Protein 1YPR (pdb70)

GO terms:
  GO:0070064 proline-rich region binding (F, IDA)
  GO:0005546 phosphatidylinositol-4,5-bisphosphate binding (F, IDA)
  GO:0005829 cytosol (C, IDA)
  GO:0003785 actin monomer binding (F, IDA)
  GO:0090338 positive regulation of formin-nucleated actin cable assembly (P, IDA)
  GO:0140311 protein sequestering activity (F, IDA)
  GO:0070064 proline-rich region binding (F, IMP)
  GO:0005546 phosphatidylinositol-4,5-bisphosphate binding (F, IMP)
  GO:0003785 actin monomer binding (F, IMP)
  GO:1903475 mitotic actomyosin contractile ring assembly (P, IMP)
  GO:0090338 positive regulation of formin-nucleated actin cable assembly (P, IMP)
  GO:0005886 plasma membrane (C, EXP)
  GO:0005515 protein binding (F, IPI)

InterPro domains:
  IPR005455 Profilin, eukaryotic type [PR00392] (3-12)
  IPR005455 Profilin, eukaryotic type [PR00392] (36-56)
  IPR005455 Profilin, eukaryotic type [PR00392] (60-74)
  IPR005455 Profilin, eukaryotic type [PR00392] (95-108)
  IPR005455 Profilin, eukaryotic type [PR00392] (108-125)
  IPR005455 Profilin, eukaryotic type [PR01640] (1-9)
  IPR005455 Profilin, eukaryotic type [PR01640] (48-62)
  IPR005455 Profilin, eukaryotic type [PR01640] (67-76)
  IPR005455 Profilin, eukaryotic type [PR01640] (79-94)
  IPR005455 Profilin, eukaryotic type [PR01640] (112-125)
  IPR005455 Profilin, eukaryotic type [PTHR11604] (1-122)
  IPR005455 Profilin, eukaryotic type [SM00392] (1-126)
  IPR005455 Profilin, eukaryotic type [cd00148] (2-126)
  IPR027310 Profilin conserved site [PS00414] (1-8)
  IPR036140 Profilin superfamily [SSF55770] (2-126)
  IPR048278 Profilin [PF00235] (1-126)

Organism: Saccharomyces cerevisiae (strain ATCC 204508 / S288c) (NCBI:txid559292)

Sequence (250 aa):
SWQAYTDNLIGTGKVDKAVIYSRAGDAVWATSGGLSLQPNEIGEIVQGFDNPAGLQSNGLHIQGQKFMLLRADDRSIYGRHDAEGVVCVRTKQTVIIAHYPPTVQAGEATKIVEQLADYLIGVQYSWQAYTDNLIGTGKVDKAVIYSRAGDAVWATSGGLSLQPNEIGEIVQGFDNPAGLQSNGLHIQGQKFMLLRADDRSIYGRHDAEGVVCVRTKQTVIIAHYPPTVQAGEATKIVEQLADYLIGVQY

Secondary structure (DSSP, 8-state):
-HHHHHHHHHHTSS-SEEEEEETTS--EEEEES-----HHHHHHHHHHTT-THHHHHH-EEETTEEEEEEEE-SSEEEEEETTEEEEEEE-SSEEEEEEE-TTS-HHHHHHHHHHHHHHHHHTT-/--HHHHHHHHTTTS-SEEEEEETTSS-EEEEETT----HHHHHHHHHHTT-THHHHHH-EEETTEEEEEEEE-SSEEEEEETTEEEEEEE-SSEEEEEEE-TTS-HHHHHHHHHHHHHHHHHTT-

Structure (mmCIF, N/CA/C/O backbone):
data_1YPR
#
_entry.id   1YPR
#
_cell.length_a   58.100
_cell.length_b   58.100
_cell.length_c   151.300
_cell.angle_alpha   90.00
_cell.angle_beta   90.00
_cell.angle_gamma   120.00
#
_symmetry.space_group_name_H-M   'P 65'
#
loop_
_entity.id
_entity.type
_entity.pdbx_description
1 polymer PROFILIN
2 water water
#
loop_
_atom_site.group_PDB
_atom_site.id
_atom_site.type_symbol
_atom_site.label_atom_id
_atom_site.label_alt_id
_atom_site.label_comp_id
_atom_site.label_asym_id
_atom_site.label_entity_id
_atom_site.label_seq_id
_atom_site.pdbx_PDB_ins_code
_atom_site.Cartn_x
_atom_site.Cartn_y
_atom_site.Cartn_z
_atom_site.occupancy
_atom_site.B_iso_or_equiv
_atom_site.auth_seq_id
_atom_site.auth_comp_id
_atom_site.auth_asym_id
_atom_site.auth_atom_id
_atom_site.pdbx_PDB_model_num
ATOM 1 N N . SER A 1 1 ? 10.005 34.753 9.405 1.00 37.58 1 SER A N 1
ATOM 2 C CA . SER A 1 1 ? 11.000 33.798 9.959 1.00 34.16 1 SER A CA 1
ATOM 3 C C . SER A 1 1 ? 12.324 33.986 9.240 1.00 31.77 1 SER A C 1
ATOM 4 O O . SER A 1 1 ? 12.923 33.007 8.793 1.00 30.09 1 SER A O 1
ATOM 7 N N . TRP A 1 2 ? 12.785 35.234 9.132 1.00 26.25 2 TRP A N 1
ATOM 8 C CA . TRP A 1 2 ? 14.056 35.506 8.472 1.00 19.40 2 TRP A CA 1
ATOM 9 C C . TRP A 1 2 ? 15.168 34.682 9.077 1.00 20.99 2 TRP A C 1
ATOM 10 O O . TRP A 1 2 ? 16.068 34.229 8.369 1.00 25.04 2 TRP A O 1
ATOM 21 N N . GLN A 1 3 ? 15.091 34.460 10.387 1.00 20.08 3 GLN A N 1
ATOM 22 C CA . GLN A 1 3 ? 16.105 33.672 11.073 1.00 15.77 3 GLN A CA 1
ATOM 23 C C . GLN A 1 3 ? 16.138 32.212 10.624 1.00 11.42 3 GLN A C 1
ATOM 24 O O . GLN A 1 3 ? 17.202 31.605 10.543 1.00 15.20 3 GLN A O 1
ATOM 30 N N . ALA A 1 4 ? 14.986 31.651 10.291 1.00 11.89 4 ALA A N 1
ATOM 31 C CA . ALA A 1 4 ? 14.941 30.260 9.855 1.00 12.01 4 ALA A CA 1
ATOM 32 C C . ALA A 1 4 ? 15.742 30.044 8.568 1.00 13.13 4 ALA A C 1
ATOM 33 O O . ALA A 1 4 ? 16.386 29.008 8.404 1.00 15.35 4 ALA A O 1
ATOM 35 N N . TYR A 1 5 ? 15.748 31.043 7.687 1.00 14.25 5 TYR A N 1
ATOM 36 C CA . TYR A 1 5 ? 16.464 30.927 6.418 1.00 18.23 5 TYR A CA 1
ATOM 37 C C . TYR A 1 5 ? 17.960 30.789 6.619 1.00 18.53 5 TYR A C 1
ATOM 38 O O . TYR A 1 5 ? 18.569 29.870 6.067 1.00 20.23 5 TYR A O 1
ATOM 47 N N . THR A 1 6 ? 18.554 31.697 7.403 1.00 18.85 6 THR A N 1
ATOM 48 C CA . THR A 1 6 ? 19.998 31.665 7.655 1.00 18.05 6 THR A CA 1
ATOM 49 C C . THR A 1 6 ? 20.425 30.430 8.470 1.00 20.51 6 THR A C 1
ATOM 50 O O . THR A 1 6 ? 21.477 29.840 8.205 1.00 19.36 6 THR A O 1
ATOM 54 N N . ASP A 1 7 ? 19.611 30.046 9.454 1.00 18.93 7 ASP A N 1
ATOM 55 C CA . ASP A 1 7 ? 19.887 28.866 10.273 1.00 16.60 7 ASP A CA 1
ATOM 56 C C . ASP A 1 7 ? 19.853 27.621 9.396 1.00 15.25 7 ASP A C 1
ATOM 57 O O . ASP A 1 7 ? 20.721 26.752 9.490 1.00 16.66 7 ASP A O 1
ATOM 62 N N . ASN A 1 8 ? 18.828 27.514 8.558 1.00 18.64 8 ASN A N 1
ATOM 63 C CA . ASN A 1 8 ? 18.702 26.357 7.673 1.00 17.62 8 ASN A CA 1
ATOM 64 C C . ASN A 1 8 ? 19.797 26.284 6.611 1.00 21.23 8 ASN A C 1
ATOM 65 O O . ASN A 1 8 ? 20.165 25.196 6.168 1.00 24.54 8 ASN A O 1
ATOM 70 N N . LEU A 1 9 ? 20.337 27.441 6.227 1.00 18.86 9 LEU A N 1
ATOM 71 C CA . LEU A 1 9 ? 21.442 27.490 5.283 1.00 17.68 9 LEU A CA 1
ATOM 72 C C . LEU A 1 9 ? 22.648 26.849 5.965 1.00 19.65 9 LEU A C 1
ATOM 73 O O . LEU A 1 9 ? 23.250 25.923 5.416 1.00 22.67 9 LEU A O 1
ATOM 78 N N . ILE A 1 10 ? 23.023 27.334 7.153 1.00 22.14 10 ILE A N 1
ATOM 79 C CA . ILE A 1 10 ? 24.178 26.741 7.842 1.00 23.63 10 ILE A CA 1
ATOM 80 C C . ILE A 1 10 ? 23.898 25.291 8.287 1.00 23.04 10 ILE A C 1
ATOM 81 O O . ILE A 1 10 ? 24.813 24.461 8.358 1.00 22.61 10 ILE A O 1
ATOM 86 N N . GLY A 1 11 ? 22.620 24.975 8.488 1.00 22.81 11 GLY A N 1
ATOM 87 C CA . GLY A 1 11 ? 22.230 23.629 8.867 1.00 22.65 11 GLY A CA 1
ATOM 88 C C . GLY A 1 11 ? 22.566 22.609 7.789 1.00 26.84 11 GLY A C 1
ATOM 89 O O . GLY A 1 11 ? 22.765 21.431 8.092 1.00 27.77 11 GLY A O 1
ATOM 90 N N . THR A 1 12 ? 22.613 23.048 6.531 1.00 28.77 12 THR A N 1
ATOM 91 C CA . THR A 1 12 ? 22.953 22.154 5.420 1.00 28.01 12 THR A CA 1
ATOM 92 C C . THR A 1 12 ? 24.430 21.735 5.481 1.00 27.48 12 THR A C 1
ATOM 93 O O . THR A 1 12 ? 24.802 20.687 4.950 1.00 28.68 12 THR A O 1
ATOM 97 N N . GLY A 1 13 ? 25.256 22.571 6.112 1.00 25.74 13 GLY A N 1
ATOM 98 C CA . GLY A 1 13 ? 26.673 22.292 6.229 1.00 21.90 13 GLY A CA 1
ATOM 99 C C . GLY A 1 13 ? 27.470 22.782 5.035 1.00 26.84 13 GLY A C 1
ATOM 100 O O . GLY A 1 13 ? 28.697 22.743 5.051 1.00 29.75 13 GLY A O 1
ATOM 101 N N . LYS A 1 14 ? 26.790 23.289 4.013 1.00 29.78 14 LYS A N 1
ATOM 102 C CA . LYS A 1 14 ? 27.477 23.771 2.811 1.00 29.86 14 LYS A CA 1
ATOM 103 C C . LYS A 1 14 ? 27.911 25.228 2.939 1.00 28.64 14 LYS A C 1
ATOM 104 O O . LYS A 1 14 ? 28.681 25.720 2.115 1.00 31.06 14 LYS A O 1
ATOM 110 N N . VAL A 1 15 ? 27.396 25.898 3.971 1.00 25.49 15 VAL A N 1
ATOM 111 C CA . VAL A 1 15 ? 27.648 27.315 4.279 1.00 22.92 15 VAL A CA 1
ATOM 112 C C . VAL A 1 15 ? 27.868 27.375 5.793 1.00 21.56 15 VAL A C 1
ATOM 113 O O . VAL A 1 15 ? 27.150 26.723 6.542 1.00 19.82 15 VAL A O 1
ATOM 117 N N . ASP A 1 16 ? 28.859 28.123 6.257 1.00 19.52 16 ASP A N 1
ATOM 118 C CA . ASP A 1 16 ? 29.087 28.180 7.701 1.00 22.08 16 ASP A CA 1
ATOM 119 C C . ASP A 1 16 ? 28.692 29.516 8.351 1.00 22.59 16 ASP A C 1
ATOM 120 O O . ASP A 1 16 ? 28.638 29.621 9.572 1.00 20.63 16 ASP A O 1
ATOM 125 N N . LYS A 1 17 ? 28.424 30.534 7.539 1.00 21.52 17 LYS A N 1
ATOM 126 C CA . LYS A 1 17 ? 28.049 31.852 8.048 1.00 19.26 17 LYS A CA 1
ATOM 127 C C . LYS A 1 17 ? 27.157 32.451 6.987 1.00 22.30 17 LYS A C 1
ATOM 128 O O . LYS A 1 17 ? 27.401 32.242 5.795 1.00 22.71 17 LYS A O 1
ATOM 134 N N . ALA A 1 18 ? 26.149 33.208 7.408 1.00 19.62 18 ALA A N 1
ATOM 135 C CA . ALA A 1 18 ? 25.206 33.821 6.488 1.00 13.86 18 ALA A CA 1
ATOM 136 C C . ALA A 1 18 ? 24.458 34.941 7.168 1.00 16.08 18 ALA A C 1
ATOM 137 O O . ALA A 1 18 ? 24.047 34.808 8.310 1.00 20.41 18 ALA A O 1
ATOM 139 N N . VAL A 1 19 ? 24.229 36.020 6.434 1.00 19.54 19 VAL A N 1
ATOM 140 C CA . VAL A 1 19 ? 23.498 37.180 6.930 1.00 15.36 19 VAL A CA 1
ATOM 141 C C . VAL A 1 19 ? 22.530 37.661 5.843 1.00 17.68 19 VAL A C 1
ATOM 142 O O . VAL A 1 19 ? 22.845 37.604 4.654 1.00 18.03 19 VAL A O 1
ATOM 146 N N . ILE A 1 20 ? 21.340 38.085 6.245 1.00 13.96 20 ILE A N 1
ATOM 147 C CA . ILE A 1 20 ? 20.382 38.638 5.313 1.00 13.61 20 ILE A CA 1
ATOM 148 C C . ILE A 1 20 ? 20.211 40.119 5.654 1.00 15.43 20 ILE A C 1
ATOM 149 O O . ILE A 1 20 ? 19.765 40.473 6.741 1.00 17.98 20 ILE A O 1
ATOM 154 N N . TYR A 1 21 ? 20.648 40.984 4.760 1.00 15.68 21 TYR A N 1
ATOM 155 C CA . TYR A 1 21 ? 20.507 42.404 4.972 1.00 15.38 21 TYR A CA 1
ATOM 156 C C . TYR A 1 21 ? 19.309 42.889 4.182 1.00 19.02 21 TYR A C 1
ATOM 157 O O . TYR A 1 21 ? 18.775 42.164 3.341 1.00 24.07 21 TYR A O 1
ATOM 166 N N . SER A 1 22 ? 18.864 44.107 4.471 1.00 19.39 22 SER A N 1
ATOM 167 C CA . SER A 1 22 ? 17.786 44.699 3.707 1.00 19.10 22 SER A CA 1
ATOM 168 C C . SER A 1 22 ? 18.504 45.100 2.400 1.00 22.37 22 SER A C 1
ATOM 169 O O . SER A 1 22 ? 19.731 45.277 2.401 1.00 22.94 22 SER A O 1
ATOM 172 N N . ARG A 1 23 ? 17.764 45.241 1.302 1.00 24.70 23 ARG A N 1
ATOM 173 C CA . ARG A 1 23 ? 18.357 45.600 0.011 1.00 26.72 23 ARG A CA 1
ATOM 174 C C . ARG A 1 23 ? 19.293 46.803 0.086 1.00 27.88 23 ARG A C 1
ATOM 175 O O . ARG A 1 23 ? 20.318 46.839 -0.587 1.00 33.14 23 ARG A O 1
ATOM 183 N N . ALA A 1 24 ? 18.951 47.773 0.926 1.00 26.32 24 ALA A N 1
ATOM 184 C CA . ALA A 1 24 ? 19.770 48.965 1.094 1.00 25.12 24 ALA A CA 1
ATOM 185 C C . ALA A 1 24 ? 21.043 48.696 1.918 1.00 25.50 24 ALA A C 1
ATOM 186 O O . ALA A 1 24 ? 21.928 49.546 1.991 1.00 26.49 24 ALA A O 1
ATOM 188 N N . GLY A 1 25 ? 21.126 47.512 2.525 1.00 26.94 25 GLY A N 1
ATOM 189 C CA . GLY A 1 25 ? 22.274 47.136 3.340 1.00 26.44 25 GLY A CA 1
ATOM 190 C C . GLY A 1 25 ? 22.353 47.895 4.661 1.00 28.91 25 GLY A C 1
ATOM 191 O O . GLY A 1 25 ? 23.381 47.882 5.332 1.00 27.41 25 GLY A O 1
ATOM 192 N N . ASP A 1 26 ? 21.249 48.517 5.063 1.00 28.45 26 ASP A N 1
ATOM 193 C CA . ASP A 1 26 ? 21.222 49.301 6.293 1.00 32.44 26 ASP A CA 1
ATOM 194 C C . ASP A 1 26 ? 20.589 48.618 7.514 1.00 30.66 26 ASP A C 1
ATOM 195 O O . ASP A 1 26 ? 20.461 49.237 8.561 1.00 32.56 26 ASP A O 1
ATOM 200 N N . ALA A 1 27 ? 20.212 47.350 7.391 1.00 29.62 27 ALA A N 1
ATOM 201 C CA . ALA A 1 27 ? 19.574 46.623 8.494 1.00 24.74 27 ALA A CA 1
ATOM 202 C C . ALA A 1 27 ? 19.839 45.131 8.403 1.00 23.50 27 ALA A C 1
ATOM 203 O O . ALA A 1 27 ? 19.731 44.548 7.319 1.00 21.68 27 ALA A O 1
ATOM 205 N N . VAL A 1 28 ? 20.199 44.526 9.534 1.00 20.91 28 VAL A N 1
ATOM 206 C CA . VAL A 1 28 ? 20.451 43.094 9.613 1.00 18.42 28 VAL A CA 1
ATOM 207 C C . VAL A 1 28 ? 19.131 42.418 9.973 1.00 20.19 28 VAL A C 1
ATOM 208 O O . VAL A 1 28 ? 18.589 42.684 11.044 1.00 22.21 28 VAL A O 1
ATOM 212 N N . TRP A 1 29 ? 18.586 41.608 9.058 1.00 17.10 29 TRP A N 1
ATOM 213 C CA . TRP A 1 29 ? 17.324 40.909 9.296 1.00 16.72 29 TRP A CA 1
ATOM 214 C C . TRP A 1 29 ? 17.511 39.529 9.905 1.00 17.49 29 TRP A C 1
ATOM 215 O O . TRP A 1 29 ? 16.587 38.999 10.521 1.00 19.62 29 TRP A O 1
ATOM 226 N N . ALA A 1 30 ? 18.673 38.924 9.668 1.00 15.00 30 ALA A N 1
ATOM 227 C CA . ALA A 1 30 ? 18.981 37.617 10.218 1.00 11.33 30 ALA A CA 1
ATOM 228 C C . ALA A 1 30 ? 20.476 37.358 10.086 1.00 14.42 30 ALA A C 1
ATOM 229 O O . ALA A 1 30 ? 21.097 37.835 9.145 1.00 15.74 30 ALA A O 1
ATOM 231 N N . THR A 1 31 ? 21.063 36.654 11.048 1.00 14.80 31 THR A N 1
ATOM 232 C CA . THR A 1 31 ? 22.486 36.328 11.005 1.00 18.09 31 THR A CA 1
ATOM 233 C C . THR A 1 31 ? 22.666 34.978 11.659 1.00 20.52 31 THR A C 1
ATOM 234 O O . THR A 1 31 ? 22.021 34.695 12.674 1.00 24.63 31 THR A O 1
ATOM 238 N N . SER A 1 32 ? 23.557 34.163 11.107 1.00 19.93 32 SER A N 1
ATOM 239 C CA . SER A 1 32 ? 23.860 32.859 11.668 1.00 18.84 32 SER A CA 1
ATOM 240 C C . SER A 1 32 ? 25.355 32.646 11.455 1.00 23.30 32 SER A C 1
ATOM 241 O O . SER A 1 32 ? 25.900 33.100 10.447 1.00 26.90 32 SER A O 1
ATOM 244 N N . GLY A 1 33 ? 26.038 32.082 12.455 1.00 25.46 33 GLY A N 1
ATOM 245 C CA . GLY A 1 33 ? 27.471 31.815 12.343 1.00 18.17 33 GLY A CA 1
ATOM 246 C C . GLY A 1 33 ? 28.409 32.983 12.606 1.00 18.24 33 GLY A C 1
ATOM 247 O O . GLY A 1 33 ? 29.613 32.887 12.388 1.00 22.90 33 GLY A O 1
ATOM 248 N N . GLY A 1 34 ? 27.868 34.105 13.049 1.00 17.89 34 GLY A N 1
ATOM 249 C CA . GLY A 1 34 ? 28.710 35.250 13.335 1.00 21.32 34 GLY A CA 1
ATOM 250 C C . GLY A 1 34 ? 29.474 35.884 12.188 1.00 24.42 34 GLY A C 1
ATOM 251 O O . GLY A 1 34 ? 30.645 36.206 12.323 1.00 29.52 34 GLY A O 1
ATOM 252 N N . LEU A 1 35 ? 28.834 36.051 11.045 1.00 31.46 35 LEU A N 1
ATOM 253 C CA . LEU A 1 35 ? 29.498 36.702 9.922 1.00 34.03 35 LEU A CA 1
ATOM 254 C C . LEU A 1 35 ? 29.276 38.182 10.205 1.00 37.11 35 LEU A C 1
ATOM 255 O O . LEU A 1 35 ? 28.146 38.598 10.473 1.00 39.15 35 LEU A O 1
ATOM 260 N N . SER A 1 36 ? 30.341 38.969 10.206 1.00 35.76 36 SER A N 1
ATOM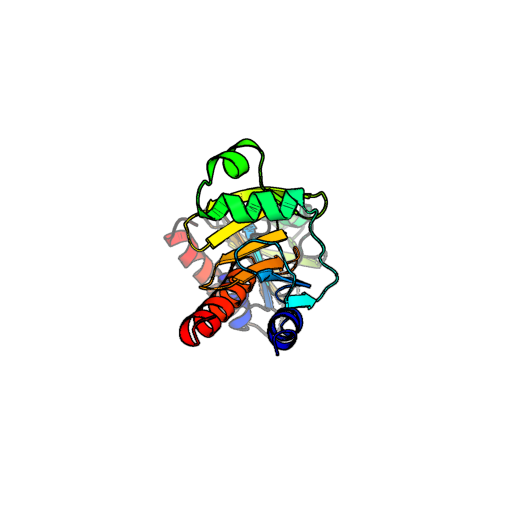 261 C CA . SER A 1 36 ? 30.184 40.383 10.471 1.00 35.94 36 SER A CA 1
ATOM 262 C C . SER A 1 36 ? 30.802 41.257 9.395 1.00 34.05 36 SER A C 1
ATOM 263 O O . SER A 1 36 ? 31.922 41.023 8.975 1.00 38.91 36 SER A O 1
ATOM 266 N N . LEU A 1 37 ? 30.050 42.216 8.881 1.00 32.11 37 LEU A N 1
ATOM 267 C CA . LEU A 1 37 ? 30.606 43.114 7.880 1.00 31.29 37 LEU A CA 1
ATOM 268 C C . LEU A 1 37 ? 30.613 44.517 8.469 1.00 32.20 37 LEU A C 1
ATOM 269 O O . LEU A 1 37 ? 29.754 44.864 9.287 1.00 30.36 37 LEU A O 1
ATOM 274 N N . GLN A 1 38 ? 31.590 45.314 8.053 1.00 35.32 38 GLN A N 1
ATOM 275 C CA . GLN A 1 38 ? 31.689 46.699 8.484 1.00 37.53 38 GLN A CA 1
ATOM 276 C C . GLN A 1 38 ? 30.750 47.465 7.546 1.00 38.93 38 GLN A C 1
ATOM 277 O O . GLN A 1 38 ? 30.542 47.050 6.400 1.00 38.97 38 GLN A O 1
ATOM 283 N N . PRO A 1 39 ? 30.172 48.591 8.003 1.00 41.49 39 PRO A N 1
ATOM 284 C CA . PRO A 1 39 ? 29.258 49.363 7.146 1.00 40.82 39 PRO A CA 1
ATOM 285 C C . PRO A 1 39 ? 29.723 49.664 5.711 1.00 36.57 39 PRO A C 1
ATOM 286 O O . PRO A 1 39 ? 28.927 49.586 4.784 1.00 34.35 39 PRO A O 1
ATOM 290 N N . ASN A 1 40 ? 30.994 50.003 5.525 1.00 37.53 40 ASN A N 1
ATOM 291 C CA . ASN A 1 40 ? 31.504 50.280 4.182 1.00 40.73 40 ASN A CA 1
ATOM 292 C C . ASN A 1 40 ? 31.639 49.001 3.336 1.00 39.70 40 ASN A C 1
ATOM 293 O O . ASN A 1 40 ? 31.418 49.028 2.125 1.00 39.67 40 ASN A O 1
ATOM 298 N N . GLU A 1 41 ? 31.969 47.881 3.975 1.00 37.16 41 GLU A N 1
ATOM 299 C CA . GLU A 1 41 ? 32.111 46.621 3.263 1.00 31.92 41 GLU A CA 1
ATOM 300 C C . GLU A 1 41 ? 30.784 46.202 2.642 1.00 34.01 41 GLU A C 1
ATOM 301 O O . GLU A 1 41 ? 30.759 45.668 1.533 1.00 35.55 41 GLU A O 1
ATOM 307 N N . ILE A 1 42 ? 29.687 46.436 3.364 1.00 33.01 42 ILE A N 1
ATOM 308 C CA . ILE A 1 42 ? 28.349 46.090 2.877 1.00 31.21 42 ILE A CA 1
ATOM 309 C C . ILE A 1 42 ? 27.880 47.120 1.828 1.00 28.32 42 ILE A C 1
ATOM 310 O O . ILE A 1 42 ? 27.122 46.795 0.906 1.00 29.25 42 ILE A O 1
ATOM 315 N N . GLY A 1 43 ? 28.404 48.337 1.923 1.00 25.97 43 GLY A N 1
ATOM 316 C CA . GLY A 1 43 ? 28.060 49.366 0.961 1.00 25.81 43 GLY A CA 1
ATOM 317 C C . GLY A 1 43 ? 28.679 49.053 -0.395 1.00 27.65 43 GLY A C 1
ATOM 318 O O . GLY A 1 43 ? 28.037 49.241 -1.427 1.00 26.74 43 GLY A O 1
ATOM 319 N N . GLU A 1 44 ? 29.921 48.567 -0.390 1.00 25.65 44 GLU A N 1
ATOM 320 C CA . GLU A 1 44 ? 30.624 48.203 -1.614 1.00 29.89 44 GLU A CA 1
ATOM 321 C C . GLU A 1 44 ? 29.903 47.055 -2.334 1.00 32.30 44 GLU A C 1
ATOM 322 O O . GLU A 1 44 ? 29.758 47.074 -3.562 1.00 36.36 44 GLU A O 1
ATOM 328 N N . ILE A 1 45 ? 29.484 46.046 -1.568 1.00 27.65 45 ILE A N 1
ATOM 329 C CA . ILE A 1 45 ? 28.785 44.891 -2.116 1.00 25.65 45 ILE A CA 1
ATOM 330 C C . ILE A 1 45 ? 27.454 45.308 -2.724 1.00 26.79 45 ILE A C 1
ATOM 331 O O . ILE A 1 45 ? 27.140 44.917 -3.855 1.00 28.05 45 ILE A O 1
ATOM 336 N N . VAL A 1 46 ? 26.684 46.110 -1.989 1.00 25.91 46 VAL A N 1
ATOM 337 C CA . VAL A 1 46 ? 25.379 46.566 -2.474 1.00 29.12 46 VAL A CA 1
ATOM 338 C C . VAL A 1 46 ? 25.506 47.297 -3.818 1.00 30.61 46 VAL A C 1
ATOM 339 O O . VAL A 1 46 ? 24.746 47.037 -4.758 1.00 33.33 46 VAL A O 1
ATOM 343 N N . GLN A 1 47 ? 26.500 48.169 -3.921 1.00 29.03 47 GLN A N 1
ATOM 344 C CA . GLN A 1 47 ? 26.743 48.904 -5.148 1.00 34.77 47 GLN A CA 1
ATOM 345 C C . GLN A 1 47 ? 27.175 47.968 -6.266 1.00 32.98 47 GLN A C 1
ATOM 346 O O . GLN A 1 47 ? 26.668 48.054 -7.382 1.00 31.79 47 GLN A O 1
ATOM 352 N N . GLY A 1 48 ? 28.127 47.092 -5.958 1.00 29.08 48 GLY A N 1
ATOM 353 C CA . GLY A 1 48 ? 28.641 46.150 -6.933 1.00 26.63 48 GLY A CA 1
ATOM 354 C C . GLY A 1 48 ? 27.605 45.459 -7.811 1.00 29.94 48 GLY A C 1
ATOM 355 O O . GLY A 1 48 ? 27.926 45.093 -8.940 1.00 33.73 48 GLY A O 1
ATOM 356 N N . PHE A 1 49 ? 26.377 45.276 -7.324 1.00 27.73 49 PHE A N 1
ATOM 357 C CA . PHE A 1 49 ? 25.335 44.615 -8.116 1.00 29.81 49 PHE A CA 1
ATOM 358 C C . PHE A 1 49 ? 24.945 45.435 -9.343 1.00 32.72 49 PHE A C 1
ATOM 359 O O . PHE A 1 49 ? 24.407 44.902 -10.318 1.00 32.67 49 PHE A O 1
ATOM 367 N N . ASP A 1 50 ? 25.175 46.740 -9.260 1.00 34.32 50 ASP A N 1
ATOM 368 C CA . ASP A 1 50 ? 24.866 47.658 -10.345 1.00 35.33 50 ASP A CA 1
ATOM 369 C C . ASP A 1 50 ? 26.128 47.995 -11.145 1.00 33.64 50 ASP A C 1
ATOM 370 O O . ASP A 1 50 ? 26.074 48.185 -12.360 1.00 36.80 50 ASP A O 1
ATOM 375 N N . ASN A 1 51 ? 27.265 48.036 -10.466 1.00 29.88 51 ASN A N 1
ATOM 376 C CA . ASN A 1 51 ? 28.523 48.339 -11.128 1.00 28.40 51 ASN A CA 1
ATOM 377 C C . ASN A 1 51 ? 29.654 47.605 -10.408 1.00 27.26 51 ASN A C 1
ATOM 378 O O . ASN A 1 51 ? 30.230 48.106 -9.436 1.00 32.15 51 ASN A O 1
ATOM 383 N N . PRO A 1 52 ? 29.997 46.404 -10.888 1.00 26.06 52 PRO A N 1
ATOM 384 C CA . PRO A 1 52 ? 31.058 45.600 -10.286 1.00 24.55 52 PRO A CA 1
ATOM 385 C C . PRO A 1 52 ? 32.467 46.082 -10.560 1.00 29.21 52 PRO A C 1
ATOM 386 O O . PRO A 1 52 ? 33.422 45.429 -10.146 1.00 31.59 52 PRO A O 1
ATOM 390 N N . ALA A 1 53 ? 32.615 47.220 -11.238 1.00 35.21 53 ALA A N 1
ATOM 391 C CA . ALA A 1 53 ? 33.949 47.749 -11.577 1.00 35.28 53 ALA A CA 1
ATOM 392 C C . ALA A 1 53 ? 34.861 47.886 -10.366 1.00 34.86 53 ALA A C 1
ATOM 393 O O . ALA A 1 53 ? 36.009 47.424 -10.388 1.00 34.13 53 ALA A O 1
ATOM 395 N N . GLY A 1 54 ? 34.340 48.507 -9.308 1.00 35.72 54 GLY A N 1
ATOM 396 C CA . GLY A 1 54 ? 35.108 48.687 -8.087 1.00 35.21 54 GLY A CA 1
ATOM 397 C C . GLY A 1 54 ? 35.523 47.367 -7.459 1.00 36.21 54 GLY A C 1
ATOM 398 O O . GLY A 1 54 ? 36.689 47.186 -7.077 1.00 38.93 54 GLY A O 1
ATOM 399 N N . LEU A 1 55 ? 34.582 46.429 -7.379 1.00 34.27 55 LEU A N 1
ATOM 400 C CA . LEU A 1 55 ? 34.866 45.128 -6.796 1.00 34.85 55 LEU A CA 1
ATOM 401 C C . LEU A 1 55 ? 35.887 44.356 -7.622 1.00 39.54 55 LEU A C 1
ATOM 402 O O . LEU A 1 55 ? 36.653 43.567 -7.067 1.00 43.31 55 LEU A O 1
ATOM 407 N N . GLN A 1 56 ? 35.888 44.562 -8.942 1.00 43.15 56 GLN A N 1
ATOM 408 C CA . GLN A 1 56 ? 36.837 43.874 -9.837 1.00 45.27 56 GLN A CA 1
ATOM 409 C C . GLN A 1 56 ? 38.258 44.347 -9.588 1.00 47.41 56 GLN A C 1
ATOM 410 O O . GLN A 1 56 ? 39.213 43.571 -9.696 1.00 44.41 56 GLN A O 1
ATOM 416 N N . SER A 1 57 ? 38.381 45.640 -9.307 1.00 50.37 57 SER A N 1
ATOM 417 C CA . SER A 1 57 ? 39.669 46.261 -9.049 1.00 56.80 57 SER A CA 1
ATOM 418 C C . SER A 1 57 ? 40.241 45.955 -7.662 1.00 59.29 57 SER A C 1
ATOM 419 O O . SER A 1 57 ? 41.330 45.388 -7.544 1.00 59.14 57 SER A O 1
ATOM 422 N N . ASN A 1 58 ? 39.484 46.305 -6.622 1.00 60.41 58 ASN A N 1
ATOM 423 C CA . ASN A 1 58 ? 39.929 46.144 -5.235 1.00 58.89 58 ASN A CA 1
ATOM 424 C C . ASN A 1 58 ? 39.608 44.822 -4.549 1.00 55.74 58 ASN A C 1
ATOM 425 O O . ASN A 1 58 ? 40.302 44.436 -3.603 1.00 58.73 58 ASN A O 1
ATOM 430 N N . GLY A 1 59 ? 38.548 44.152 -4.991 1.00 49.15 59 GLY A N 1
ATOM 431 C CA . GLY A 1 59 ? 38.161 42.894 -4.383 1.00 39.82 59 GLY A CA 1
ATOM 432 C C . GLY A 1 59 ? 37.055 43.084 -3.363 1.00 39.28 59 GLY A C 1
ATOM 433 O O . GLY A 1 59 ? 36.648 44.213 -3.056 1.00 38.91 59 GLY A O 1
ATOM 434 N N . LEU A 1 60 ? 36.526 41.969 -2.883 1.00 38.06 60 LEU A N 1
ATOM 435 C CA . LEU A 1 60 ? 35.469 41.952 -1.875 1.00 38.72 60 LEU A CA 1
ATOM 436 C C . LEU A 1 60 ? 36.092 41.859 -0.496 1.00 39.44 60 LEU A C 1
ATOM 437 O O . LEU A 1 60 ? 36.849 40.927 -0.229 1.00 39.58 60 LEU A O 1
ATOM 442 N N . HIS A 1 61 ? 35.769 42.785 0.393 1.00 37.99 61 HIS A N 1
ATOM 443 C CA . HIS A 1 61 ? 36.314 42.698 1.739 1.00 39.72 61 HIS A CA 1
ATOM 444 C C . HIS A 1 61 ? 35.206 42.269 2.694 1.00 38.63 61 HIS A C 1
ATOM 445 O O . HIS A 1 61 ? 34.144 42.892 2.752 1.00 33.76 61 HIS A O 1
ATOM 452 N N . ILE A 1 62 ? 35.429 41.141 3.352 1.00 37.88 62 ILE A N 1
ATOM 453 C CA . ILE A 1 62 ? 34.488 40.578 4.306 1.00 42.56 62 ILE A CA 1
ATOM 454 C C . ILE A 1 62 ? 35.300 40.409 5.590 1.00 44.50 62 ILE A C 1
ATOM 455 O O . ILE A 1 62 ? 36.266 39.640 5.615 1.00 43.40 62 ILE A O 1
ATOM 460 N N . GLN A 1 63 ? 34.950 41.172 6.627 1.00 47.31 63 GLN A N 1
ATOM 461 C CA . GLN A 1 63 ? 35.659 41.127 7.917 1.00 48.91 63 GLN A CA 1
ATOM 462 C C . GLN A 1 63 ? 37.154 41.403 7.732 1.00 50.06 63 GLN A C 1
ATOM 463 O O . GLN A 1 63 ? 38.007 40.719 8.305 1.00 51.06 63 GLN A O 1
ATOM 469 N N . GLY A 1 64 ? 37.461 42.394 6.900 1.00 49.36 64 GLY A N 1
ATOM 470 C CA . GLY A 1 64 ? 38.845 42.742 6.640 1.00 50.05 64 GLY A CA 1
ATOM 471 C C . GLY A 1 64 ? 39.550 41.823 5.654 1.00 50.38 64 GLY A C 1
ATOM 472 O O . GLY A 1 64 ? 40.524 42.227 5.021 1.00 51.33 64 GLY A O 1
ATOM 473 N N . GLN A 1 65 ? 39.074 40.588 5.524 1.00 49.71 65 GLN A N 1
ATOM 474 C CA . GLN A 1 65 ? 39.664 39.627 4.603 1.00 47.39 65 GLN A CA 1
ATOM 475 C C . GLN A 1 65 ? 39.265 39.993 3.162 1.00 44.30 65 GLN A C 1
ATOM 476 O O . GLN A 1 65 ? 38.139 40.417 2.900 1.00 42.42 65 GLN A O 1
ATOM 482 N N . LYS A 1 66 ? 40.213 39.877 2.244 1.00 42.27 66 LYS A N 1
ATOM 483 C CA . LYS A 1 66 ? 39.987 40.216 0.842 1.00 39.24 66 LYS A CA 1
ATOM 484 C C . LYS A 1 66 ? 39.646 38.988 0.010 1.00 35.95 66 LYS A C 1
ATOM 485 O O . LYS A 1 66 ? 40.331 37.965 0.056 1.00 35.13 66 LYS A O 1
ATOM 491 N N . PHE A 1 67 ? 38.571 39.108 -0.750 1.00 31.86 67 PHE A N 1
ATOM 492 C CA . PHE A 1 67 ? 38.094 38.043 -1.596 1.00 28.64 67 PHE A CA 1
ATOM 493 C C . PHE A 1 67 ? 38.143 38.560 -3.024 1.00 29.94 67 PHE A C 1
ATOM 494 O O . PHE A 1 67 ? 37.812 39.721 -3.286 1.00 29.88 67 PHE A O 1
ATOM 502 N N . MET A 1 68 ? 38.605 37.721 -3.942 1.00 31.77 68 MET A N 1
ATOM 503 C CA . MET A 1 68 ? 38.681 38.116 -5.346 1.00 33.21 68 MET A CA 1
ATOM 504 C C . MET A 1 68 ? 37.334 37.899 -6.011 1.00 28.32 68 MET A C 1
ATOM 505 O O . MET A 1 68 ? 36.706 36.852 -5.807 1.00 26.07 68 MET A O 1
ATOM 510 N N . LEU A 1 69 ? 36.885 38.879 -6.788 1.00 23.09 69 LEU A N 1
ATOM 511 C CA . LEU A 1 69 ? 35.623 38.754 -7.503 1.00 23.23 69 LEU A CA 1
ATOM 512 C C . LEU A 1 69 ? 35.807 37.721 -8.616 1.00 20.61 69 LEU A C 1
ATOM 513 O O . LEU A 1 69 ? 36.820 37.706 -9.285 1.00 26.44 69 LEU A O 1
ATOM 518 N N . LEU A 1 70 ? 34.837 36.841 -8.783 1.00 22.54 70 LEU A N 1
ATOM 519 C CA . LEU A 1 70 ? 34.893 35.818 -9.808 1.00 22.83 70 LEU A CA 1
ATOM 520 C C . LEU A 1 70 ? 33.825 36.079 -10.856 1.00 26.12 70 LEU A C 1
ATOM 521 O O . LEU A 1 70 ? 34.123 36.263 -12.045 1.00 25.57 70 LEU A O 1
ATOM 526 N N . ARG A 1 71 ? 32.584 36.134 -10.382 1.00 27.74 71 ARG A N 1
ATOM 527 C CA . ARG A 1 71 ? 31.404 36.333 -11.210 1.00 26.75 71 ARG A CA 1
ATOM 528 C C . ARG A 1 71 ? 30.574 37.467 -10.622 1.00 26.36 71 ARG A C 1
ATOM 529 O O . ARG A 1 71 ? 30.586 37.676 -9.407 1.00 31.48 71 ARG A O 1
ATOM 537 N N . ALA A 1 72 ? 29.845 38.193 -11.463 1.00 24.00 72 ALA A N 1
ATOM 538 C CA . ALA A 1 72 ? 29.020 39.308 -10.987 1.00 23.02 72 ALA A CA 1
ATOM 539 C C . ALA A 1 72 ? 28.011 39.764 -12.013 1.00 24.20 72 ALA A C 1
ATOM 540 O O . ALA A 1 72 ? 28.350 40.003 -13.164 1.00 26.53 72 ALA A O 1
ATOM 542 N N . ASP A 1 73 ? 26.754 39.821 -11.605 1.00 27.02 73 ASP A N 1
ATOM 543 C CA . ASP A 1 73 ? 25.697 40.308 -12.464 1.00 26.05 73 ASP A CA 1
ATOM 544 C C . ASP A 1 73 ? 24.737 41.103 -11.588 1.00 26.17 73 ASP A C 1
ATOM 545 O O . ASP A 1 73 ? 25.110 41.516 -10.493 1.00 24.46 73 ASP A O 1
ATOM 550 N N . ASP A 1 74 ? 23.525 41.350 -12.069 1.00 30.06 74 ASP A N 1
ATOM 551 C CA . ASP A 1 74 ? 22.554 42.135 -11.311 1.00 30.87 74 ASP A CA 1
ATOM 552 C C . ASP A 1 74 ? 21.959 41.421 -10.092 1.00 26.16 74 ASP A C 1
ATOM 553 O O . ASP A 1 74 ? 21.283 42.043 -9.282 1.00 26.46 74 ASP A O 1
ATOM 558 N N . ARG A 1 75 ? 22.172 40.112 -9.986 1.00 23.31 75 ARG A N 1
ATOM 559 C CA . ARG A 1 75 ? 21.667 39.367 -8.839 1.00 27.86 75 ARG A CA 1
ATOM 560 C C . ARG A 1 75 ? 22.723 38.582 -8.031 1.00 26.48 75 ARG A C 1
ATOM 561 O O . ARG A 1 75 ? 22.573 38.425 -6.826 1.00 31.89 75 ARG A O 1
ATOM 569 N N . SER A 1 76 ? 23.827 38.189 -8.652 1.00 21.53 76 SER A N 1
ATOM 570 C CA . SER A 1 76 ? 24.822 37.404 -7.950 1.00 19.08 76 SER A CA 1
ATOM 571 C C . SER A 1 76 ? 26.223 37.938 -8.066 1.00 22.75 76 SER A C 1
ATOM 572 O O . SER A 1 76 ? 26.592 38.503 -9.095 1.00 28.02 76 SER A O 1
ATOM 575 N N . ILE A 1 77 ? 26.999 37.748 -7.000 1.00 20.05 77 ILE A N 1
ATOM 576 C CA . ILE A 1 77 ? 28.402 38.145 -6.944 1.00 19.57 77 ILE A CA 1
ATOM 577 C C . ILE A 1 77 ? 29.104 37.053 -6.136 1.00 19.59 77 ILE A C 1
ATOM 578 O O . ILE A 1 77 ? 28.728 36.777 -4.996 1.00 23.43 77 ILE A O 1
ATOM 583 N N . TYR A 1 78 ? 30.044 36.355 -6.766 1.00 22.11 78 TYR A N 1
ATOM 584 C CA . TYR A 1 78 ? 30.791 35.279 -6.103 1.00 20.82 78 TYR A CA 1
ATOM 585 C C . TYR A 1 78 ? 32.244 35.682 -5.905 1.00 22.25 78 TYR A C 1
ATOM 586 O O . TYR A 1 78 ? 32.826 36.315 -6.775 1.00 22.47 78 TYR A O 1
ATOM 595 N N . GLY A 1 79 ? 32.827 35.322 -4.766 1.00 22.41 79 GLY A N 1
ATOM 596 C CA . GLY A 1 79 ? 34.210 35.665 -4.508 1.00 21.16 79 GLY A CA 1
ATOM 597 C C . GLY A 1 79 ? 34.928 34.470 -3.942 1.00 24.45 79 GLY A C 1
ATOM 598 O O . GLY A 1 79 ? 34.287 33.490 -3.555 1.00 24.53 79 GLY A O 1
ATOM 599 N N . ARG A 1 80 ? 36.252 34.525 -3.929 1.00 28.28 80 ARG A N 1
ATOM 600 C CA . ARG A 1 80 ? 37.050 33.424 -3.393 1.00 33.77 80 ARG A CA 1
ATOM 601 C C . ARG A 1 80 ? 38.304 33.979 -2.725 1.00 35.62 80 ARG A C 1
ATOM 602 O O . ARG A 1 80 ? 38.729 35.102 -3.014 1.00 30.77 80 ARG A O 1
ATOM 610 N N . HIS A 1 81 ? 38.853 33.190 -1.805 1.00 40.94 81 HIS A N 1
ATOM 611 C CA . HIS A 1 81 ? 40.077 33.492 -1.067 1.00 45.52 81 HIS A CA 1
ATOM 612 C C . HIS A 1 81 ? 40.614 32.091 -0.777 1.00 45.80 81 HIS A C 1
ATOM 613 O O . HIS A 1 81 ? 40.131 31.413 0.125 1.00 47.19 81 HIS A O 1
ATOM 620 N N . ASP A 1 82 ? 41.570 31.639 -1.580 1.00 47.21 82 ASP A N 1
ATOM 621 C CA . ASP A 1 82 ? 42.132 30.300 -1.432 1.00 49.89 82 ASP A CA 1
ATOM 622 C C . ASP A 1 82 ? 41.026 29.275 -1.701 1.00 43.93 82 ASP A C 1
ATOM 623 O O . ASP A 1 82 ? 40.415 29.321 -2.758 1.00 42.69 82 ASP A O 1
ATOM 628 N N . ALA A 1 83 ? 40.739 28.372 -0.772 1.00 40.38 83 ALA A N 1
ATOM 629 C CA . ALA A 1 83 ? 39.693 27.383 -1.036 1.00 37.33 83 ALA A CA 1
ATOM 630 C C . ALA A 1 83 ? 38.324 27.736 -0.436 1.00 36.39 83 ALA A C 1
ATOM 631 O O . ALA A 1 83 ? 37.377 26.952 -0.529 1.00 33.11 83 ALA A O 1
ATOM 633 N N . GLU A 1 84 ? 38.229 28.906 0.188 1.00 31.42 84 GLU A N 1
ATOM 634 C CA . GLU A 1 84 ? 36.976 29.343 0.781 1.00 32.55 84 GLU A CA 1
ATOM 635 C C . GLU A 1 84 ? 36.389 30.465 -0.070 1.00 31.63 84 GLU A C 1
ATOM 636 O O . GLU A 1 84 ? 37.100 31.098 -0.860 1.00 30.55 84 GLU A O 1
ATOM 642 N N . GLY A 1 85 ? 35.103 30.733 0.090 1.00 28.69 85 GLY A N 1
ATOM 643 C CA . GLY A 1 85 ? 34.514 31.789 -0.706 1.00 26.68 85 GLY A CA 1
ATOM 644 C C . GLY A 1 85 ? 33.306 32.457 -0.104 1.00 27.81 85 GLY A C 1
ATOM 645 O O . GLY A 1 85 ? 32.871 32.132 1.011 1.00 27.25 85 GLY A O 1
ATOM 646 N N . VAL A 1 86 ? 32.749 33.386 -0.872 1.00 27.44 86 VAL A N 1
ATOM 647 C CA . VAL A 1 86 ? 31.592 34.153 -0.453 1.00 25.28 86 VAL A CA 1
ATOM 648 C C . VAL A 1 86 ? 30.594 34.291 -1.613 1.00 25.47 86 VAL A C 1
ATOM 649 O O . VAL A 1 86 ? 30.983 34.496 -2.760 1.00 26.81 86 VAL A O 1
ATOM 653 N N . VAL A 1 87 ? 29.315 34.121 -1.299 1.00 23.20 87 VAL A N 1
ATOM 654 C CA . VAL A 1 87 ? 28.225 34.202 -2.255 1.00 18.25 87 VAL A CA 1
ATOM 655 C C . VAL A 1 87 ? 27.332 35.350 -1.820 1.00 19.27 87 VAL A C 1
ATOM 656 O O . VAL A 1 87 ? 26.859 35.362 -0.690 1.00 21.68 87 VAL A O 1
ATOM 660 N N . CYS A 1 88 ? 27.095 36.305 -2.707 1.00 16.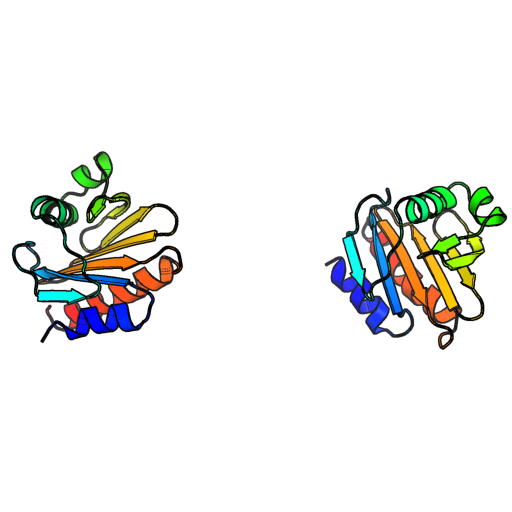29 88 CYS A N 1
ATOM 661 C CA . CYS A 1 88 ? 26.241 37.445 -2.402 1.00 17.23 88 CYS A CA 1
ATOM 662 C C . CYS A 1 88 ? 25.147 37.448 -3.425 1.00 19.66 88 CYS A C 1
ATOM 663 O O . CYS A 1 88 ? 25.426 37.491 -4.621 1.00 25.70 88 CYS A O 1
ATOM 666 N N . VAL A 1 89 ? 23.903 37.457 -2.977 1.00 18.90 89 VAL A N 1
ATOM 667 C CA . VAL A 1 89 ? 22.790 37.442 -3.908 1.00 15.88 89 VAL A CA 1
ATOM 668 C C . VAL A 1 89 ? 21.760 38.490 -3.525 1.00 17.36 89 VAL A C 1
ATOM 669 O O . VAL A 1 89 ? 21.383 38.619 -2.365 1.00 20.72 89 VAL A O 1
ATOM 673 N N . ARG A 1 90 ? 21.328 39.270 -4.501 1.00 19.03 90 ARG A N 1
ATOM 674 C CA . ARG A 1 90 ? 20.343 40.298 -4.262 1.00 17.77 90 ARG A CA 1
ATOM 675 C C . ARG A 1 90 ? 18.960 39.852 -4.700 1.00 21.23 90 ARG A C 1
ATOM 676 O O . ARG A 1 90 ? 18.798 39.314 -5.803 1.00 25.91 90 ARG A O 1
ATOM 684 N N . THR A 1 91 ? 17.972 40.022 -3.821 1.00 17.63 91 THR A N 1
ATOM 685 C CA . THR A 1 91 ? 16.596 39.666 -4.148 1.00 17.83 91 THR A CA 1
ATOM 686 C C . THR A 1 91 ? 15.787 40.964 -4.305 1.00 19.14 91 THR A C 1
ATOM 687 O O . THR A 1 91 ? 16.357 42.048 -4.510 1.00 21.57 91 THR A O 1
ATOM 691 N N . LYS A 1 92 ? 14.470 40.884 -4.213 1.00 19.27 92 LYS A N 1
ATOM 692 C CA . LYS A 1 92 ? 13.678 42.095 -4.358 1.00 22.73 92 LYS A CA 1
ATOM 693 C C . LYS A 1 92 ? 13.821 43.036 -3.167 1.00 23.69 92 LYS A C 1
ATOM 694 O O . LYS A 1 92 ? 13.882 44.251 -3.350 1.00 25.92 92 LYS A O 1
ATOM 700 N N . GLN A 1 93 ? 13.938 42.483 -1.959 1.00 25.11 93 GLN A N 1
ATOM 701 C CA . GLN A 1 93 ? 14.044 43.302 -0.746 1.00 25.26 93 GLN A CA 1
ATOM 702 C C . GLN A 1 93 ? 15.243 43.045 0.170 1.00 26.25 93 GLN A C 1
ATOM 703 O O . GLN A 1 93 ? 15.422 43.754 1.164 1.00 22.76 93 GLN A O 1
ATOM 709 N N . THR A 1 94 ? 16.081 42.068 -0.175 1.00 26.46 94 THR A N 1
ATOM 710 C CA . THR A 1 94 ? 17.234 41.718 0.653 1.00 19.79 94 THR A CA 1
ATOM 711 C C . THR A 1 94 ? 18.539 41.503 -0.114 1.00 18.53 94 THR A C 1
ATOM 712 O O . THR A 1 94 ? 18.569 41.467 -1.332 1.00 21.68 94 THR A O 1
ATOM 716 N N . VAL A 1 95 ? 19.625 41.378 0.633 1.00 19.46 95 VAL A N 1
ATOM 717 C CA . VAL A 1 95 ? 20.931 41.055 0.080 1.00 15.76 95 VAL A CA 1
ATOM 718 C C . VAL A 1 95 ? 21.411 39.949 1.015 1.00 16.86 95 VAL A C 1
ATOM 719 O O . VAL A 1 95 ? 21.461 40.130 2.223 1.00 17.98 95 VAL A O 1
ATOM 723 N N . ILE A 1 96 ? 21.597 38.760 0.471 1.00 17.05 96 ILE A N 1
ATOM 724 C CA . ILE A 1 96 ? 22.057 37.623 1.244 1.00 13.97 96 ILE A CA 1
ATOM 725 C C . ILE A 1 96 ? 23.560 37.478 1.041 1.00 15.47 96 ILE A C 1
ATOM 726 O O . ILE A 1 96 ? 24.050 37.636 -0.073 1.00 21.79 96 ILE A O 1
ATOM 731 N N . ILE A 1 97 ? 24.307 37.248 2.111 1.00 15.82 97 ILE A N 1
ATOM 732 C CA . ILE A 1 97 ? 25.742 37.048 1.980 1.00 15.60 97 ILE A CA 1
ATOM 733 C C . ILE A 1 97 ? 26.067 35.777 2.746 1.00 19.48 97 ILE A C 1
ATOM 734 O O . ILE A 1 97 ? 25.658 35.627 3.889 1.00 23.92 97 ILE A O 1
ATOM 739 N N . ALA A 1 98 ? 26.746 34.837 2.110 1.00 18.70 98 ALA A N 1
ATOM 740 C CA . ALA A 1 98 ? 27.091 33.599 2.789 1.00 17.27 98 ALA A CA 1
ATOM 741 C C . ALA A 1 98 ? 28.548 33.237 2.561 1.00 19.53 98 ALA A C 1
ATOM 742 O O . ALA A 1 98 ? 29.134 33.552 1.525 1.00 21.49 98 ALA A O 1
ATOM 744 N N . HIS A 1 99 ? 29.143 32.589 3.549 1.00 19.04 99 HIS A N 1
ATOM 745 C CA . HIS A 1 99 ? 30.522 32.182 3.446 1.00 17.61 99 HIS A CA 1
ATOM 746 C C . HIS A 1 99 ? 30.571 30.677 3.484 1.00 18.50 99 HIS A C 1
ATOM 747 O O . HIS A 1 99 ? 29.771 30.048 4.188 1.00 21.09 99 HIS A O 1
ATOM 754 N N . TYR A 1 100 ? 31.480 30.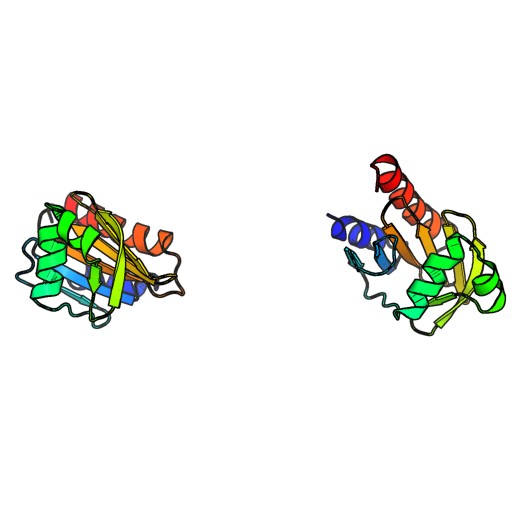095 2.705 1.00 19.95 100 TYR A N 1
ATOM 755 C CA . TYR A 1 100 ? 31.664 28.643 2.715 1.00 21.66 100 TYR A CA 1
ATOM 756 C C . TYR A 1 100 ? 33.145 28.374 2.990 1.00 23.96 100 TYR A C 1
ATOM 757 O O . TYR A 1 100 ? 34.026 29.136 2.569 1.00 23.93 100 TYR A O 1
ATOM 766 N N . PRO A 1 101 ? 33.430 27.351 3.797 1.00 25.18 101 PRO A N 1
ATOM 767 C CA . PRO A 1 101 ? 34.787 26.948 4.182 1.00 27.93 101 PRO A CA 1
ATOM 768 C C . PRO A 1 101 ? 35.492 26.088 3.114 1.00 32.42 101 PRO A C 1
ATOM 769 O O . PRO A 1 101 ? 34.845 25.535 2.223 1.00 34.32 101 PRO A O 1
ATOM 773 N N . PRO A 1 102 ? 36.821 25.910 3.237 1.00 35.57 102 PRO A N 1
ATOM 774 C CA . PRO A 1 102 ? 37.623 25.116 2.296 1.00 35.76 102 PRO A CA 1
ATOM 775 C C . PRO A 1 102 ? 37.196 23.659 2.107 1.00 39.41 102 PRO A C 1
ATOM 776 O O . PRO A 1 102 ? 37.520 23.032 1.093 1.00 44.28 102 PRO A O 1
ATOM 780 N N . THR A 1 103 ? 36.472 23.116 3.075 1.00 39.87 103 THR A N 1
ATOM 781 C CA . THR A 1 103 ? 36.039 21.727 3.000 1.00 42.60 103 THR A CA 1
ATOM 782 C C . THR A 1 103 ? 34.820 21.571 2.106 1.00 42.23 103 THR A C 1
ATOM 783 O O . THR A 1 103 ? 34.323 20.464 1.923 1.00 44.07 103 THR A O 1
ATOM 787 N N . VAL A 1 104 ? 34.326 22.681 1.562 1.00 41.02 104 VAL A N 1
ATOM 788 C CA . VAL A 1 104 ? 33.146 22.641 0.703 1.00 39.81 104 VAL A CA 1
ATOM 789 C C . VAL A 1 104 ? 33.439 23.129 -0.717 1.00 40.47 104 VAL A C 1
ATOM 790 O O . VAL A 1 104 ? 34.177 24.105 -0.917 1.00 36.25 104 VAL A O 1
ATOM 794 N N . GLN A 1 105 ? 32.873 22.425 -1.696 1.00 40.27 105 GLN A N 1
ATOM 795 C CA . GLN A 1 105 ? 33.020 22.782 -3.112 1.00 44.46 105 GLN A CA 1
ATOM 796 C C . GLN A 1 105 ? 32.077 23.948 -3.479 1.00 40.07 105 GLN A C 1
ATOM 797 O O . GLN A 1 105 ? 30.860 23.891 -3.234 1.00 38.74 105 GLN A O 1
ATOM 803 N N . ALA A 1 106 ? 32.647 24.986 -4.088 1.00 35.64 106 ALA A N 1
ATOM 804 C CA . ALA A 1 106 ? 31.912 26.187 -4.480 1.00 30.40 106 ALA A CA 1
ATOM 805 C C . ALA A 1 106 ? 30.571 25.932 -5.156 1.00 29.20 106 ALA A C 1
ATOM 806 O O . ALA A 1 106 ? 29.627 26.689 -4.979 1.00 28.34 106 ALA A O 1
ATOM 808 N N . GLY A 1 107 ? 30.481 24.848 -5.909 1.00 30.77 107 GLY A N 1
ATOM 809 C CA . GLY A 1 107 ? 29.248 24.528 -6.596 1.00 31.45 107 GLY A CA 1
ATOM 810 C C . GLY A 1 107 ? 28.100 24.249 -5.655 1.00 34.36 107 GLY A C 1
ATOM 811 O O . GLY A 1 107 ? 26.978 24.717 -5.885 1.00 34.68 107 GLY A O 1
ATOM 812 N N . GLU A 1 108 ? 28.376 23.524 -4.575 1.00 34.21 108 GLU A N 1
ATOM 813 C CA . GLU A 1 108 ? 27.340 23.185 -3.600 1.00 36.60 108 GLU A CA 1
ATOM 814 C C . GLU A 1 108 ? 26.872 24.364 -2.748 1.00 33.01 108 GLU A C 1
ATOM 815 O O . GLU A 1 108 ? 25.683 24.473 -2.444 1.00 33.25 108 GLU A O 1
ATOM 821 N N . ALA A 1 109 ? 27.817 25.209 -2.338 1.00 28.91 109 ALA A N 1
ATOM 822 C CA . ALA A 1 109 ? 27.527 26.394 -1.537 1.00 26.92 109 ALA A CA 1
ATOM 823 C C . ALA A 1 109 ? 26.631 27.305 -2.367 1.00 25.79 109 ALA A C 1
ATOM 824 O O . ALA A 1 109 ? 25.534 27.671 -1.963 1.00 28.51 109 ALA A O 1
ATOM 826 N N . THR A 1 110 ? 27.103 27.615 -3.563 1.00 25.95 110 THR A N 1
ATOM 827 C CA . THR A 1 110 ? 26.406 28.460 -4.515 1.00 24.69 110 THR A CA 1
ATOM 828 C C . THR A 1 110 ? 24.970 28.052 -4.790 1.00 21.82 110 THR A C 1
ATOM 829 O O . THR A 1 110 ? 24.073 28.881 -4.790 1.00 24.85 110 THR A O 1
ATOM 833 N N . LYS A 1 111 ? 24.767 26.770 -5.055 1.00 23.34 111 LYS A N 1
ATOM 834 C CA . LYS A 1 111 ? 23.454 26.223 -5.363 1.00 26.24 111 LYS A CA 1
ATOM 835 C C . LYS A 1 111 ? 22.442 26.410 -4.232 1.00 27.24 111 LYS A C 1
ATOM 836 O O . LYS A 1 111 ? 21.320 26.870 -4.460 1.00 27.42 111 LYS A O 1
ATOM 842 N N . ILE A 1 112 ? 22.855 26.090 -3.008 1.00 27.02 112 ILE A N 1
ATOM 843 C CA . ILE A 1 112 ? 21.976 26.202 -1.849 1.00 21.61 112 ILE A CA 1
ATOM 844 C C . ILE A 1 112 ? 21.573 27.664 -1.576 1.00 19.56 112 ILE A C 1
ATOM 845 O O . ILE A 1 112 ? 20.403 27.949 -1.323 1.00 17.79 112 ILE A O 1
ATOM 850 N N . VAL A 1 113 ? 22.515 28.597 -1.687 1.00 15.56 113 VAL A N 1
ATOM 851 C CA . VAL A 1 113 ? 22.192 30.003 -1.469 1.00 15.62 113 VAL A CA 1
ATOM 852 C C . VAL A 1 113 ? 21.279 30.502 -2.597 1.00 20.98 113 VAL A C 1
ATOM 853 O O . VAL A 1 113 ? 20.279 31.176 -2.334 1.00 22.92 113 VAL A O 1
ATOM 857 N N . GLU A 1 114 ? 21.608 30.152 -3.843 1.00 19.35 114 GLU A N 1
ATOM 858 C CA . GLU A 1 114 ? 20.807 30.552 -4.999 1.00 16.84 114 GLU A CA 1
ATOM 859 C C . GLU A 1 114 ? 19.365 30.048 -4.884 1.00 20.21 114 GLU A C 1
ATOM 860 O O . GLU A 1 114 ? 18.417 30.740 -5.266 1.00 22.98 114 GLU A O 1
ATOM 866 N N . GLN A 1 115 ? 19.203 28.846 -4.343 1.00 20.32 115 GLN A N 1
ATOM 867 C CA . GLN A 1 115 ? 17.885 28.249 -4.161 1.00 23.53 115 GLN A CA 1
ATOM 868 C C . GLN A 1 115 ? 17.014 29.049 -3.142 1.00 25.81 115 GLN A C 1
ATOM 869 O O . GLN A 1 115 ? 15.793 29.160 -3.308 1.00 24.47 115 GLN A O 1
ATOM 875 N N . LEU A 1 116 ? 17.645 29.632 -2.117 1.00 20.76 116 LEU A N 1
ATOM 876 C CA . LEU A 1 116 ? 16.936 30.454 -1.123 1.00 21.41 116 LEU A CA 1
ATOM 877 C C . LEU A 1 116 ? 16.495 31.714 -1.854 1.00 18.02 116 LEU A C 1
ATOM 878 O O . LEU A 1 116 ? 15.373 32.169 -1.667 1.00 17.36 116 LEU A O 1
ATOM 883 N N . ALA A 1 117 ? 17.405 32.286 -2.656 1.00 18.53 117 ALA A N 1
ATOM 884 C CA . ALA A 1 117 ? 17.131 33.485 -3.461 1.00 18.08 117 ALA A CA 1
ATOM 885 C C . ALA A 1 117 ? 15.955 33.221 -4.406 1.00 16.96 117 ALA A C 1
ATOM 886 O O . ALA A 1 117 ? 15.075 34.063 -4.539 1.00 18.36 117 ALA A O 1
ATOM 888 N N . ASP A 1 118 ? 15.909 32.040 -5.017 1.00 15.92 118 ASP A N 1
ATOM 889 C CA . ASP A 1 118 ? 14.805 31.708 -5.905 1.00 20.37 118 ASP A CA 1
ATOM 890 C C . ASP A 1 118 ? 13.503 31.760 -5.126 1.00 23.06 118 ASP A C 1
ATOM 891 O O . ASP A 1 118 ? 12.524 32.392 -5.559 1.00 25.03 118 ASP A O 1
ATOM 896 N N . TYR A 1 119 ? 13.508 31.114 -3.961 1.00 20.50 119 TYR A N 1
ATOM 897 C CA . TYR A 1 119 ? 12.330 31.056 -3.105 1.00 16.62 119 TYR A CA 1
ATOM 898 C C . TYR A 1 119 ? 11.821 32.437 -2.675 1.00 16.46 119 TYR A C 1
ATOM 899 O O . TYR A 1 119 ? 10.642 32.736 -2.838 1.00 21.32 119 TYR A O 1
ATOM 908 N N . LEU A 1 120 ? 12.706 33.278 -2.144 1.00 15.91 120 LEU A N 1
ATOM 909 C CA . LEU A 1 120 ? 12.327 34.612 -1.685 1.00 15.94 120 LEU A CA 1
ATOM 910 C C . LEU A 1 120 ? 11.803 35.454 -2.838 1.00 21.40 120 LEU A C 1
ATOM 911 O O . LEU A 1 120 ? 10.775 36.134 -2.710 1.00 18.36 120 LEU A O 1
ATOM 916 N N . ILE A 1 121 ? 12.510 35.402 -3.967 1.00 23.35 121 ILE A N 1
ATOM 917 C CA . ILE A 1 121 ? 12.120 36.168 -5.142 1.00 25.20 121 ILE A CA 1
ATOM 918 C C . ILE A 1 121 ? 10.718 35.801 -5.627 1.00 24.48 121 ILE A C 1
ATOM 919 O O . ILE A 1 121 ? 9.869 36.686 -5.799 1.00 26.29 121 ILE A O 1
ATOM 924 N N . GLY A 1 122 ? 10.444 34.503 -5.743 1.00 21.34 122 GLY A N 1
ATOM 925 C CA . GLY A 1 122 ? 9.131 34.069 -6.190 1.00 21.63 122 GLY A CA 1
ATOM 926 C C . GLY A 1 122 ? 8.022 34.466 -5.223 1.00 25.71 122 GLY A C 1
ATOM 927 O O . GLY A 1 122 ? 6.841 34.423 -5.549 1.00 28.88 122 GLY A O 1
ATOM 928 N N . VAL A 1 123 ? 8.404 34.919 -4.038 1.00 28.98 123 VAL A N 1
ATOM 929 C CA . VAL A 1 123 ? 7.437 35.289 -3.025 1.00 25.88 123 VAL A CA 1
ATOM 930 C C . VAL A 1 123 ? 7.468 36.809 -2.734 1.00 25.87 123 VAL A C 1
ATOM 931 O O . VAL A 1 123 ? 6.929 37.281 -1.733 1.00 31.91 123 VAL A O 1
ATOM 935 N N . GLN A 1 124 ? 8.023 37.567 -3.678 1.00 24.77 124 GLN A N 1
ATOM 936 C CA . GLN A 1 124 ? 8.125 39.035 -3.617 1.00 29.18 124 GLN A CA 1
ATOM 937 C C . GLN A 1 124 ? 9.191 39.612 -2.701 1.00 27.10 124 GLN A C 1
ATOM 938 O O . GLN A 1 124 ? 9.185 40.825 -2.438 1.00 21.09 124 GLN A O 1
ATOM 944 N N . TYR A 1 125 ? 10.069 38.759 -2.179 1.00 25.54 125 TYR A N 1
ATOM 945 C CA . TYR A 1 125 ? 11.129 39.225 -1.295 1.00 29.56 125 TYR A CA 1
ATOM 946 C C . TYR A 1 125 ? 12.489 39.279 -1.963 1.00 32.27 125 TYR A C 1
ATOM 947 O O . TYR A 1 125 ? 13.413 39.792 -1.296 1.00 31.63 125 TYR A O 1
ATOM 957 N N . SER B 1 1 ? -10.123 27.338 62.846 1.00 51.41 1 SER B N 1
ATOM 958 C CA . SER B 1 1 ? -8.842 28.094 62.775 1.00 49.48 1 SER B CA 1
ATOM 959 C C . SER B 1 1 ? -8.881 28.785 61.420 1.00 45.56 1 SER B C 1
ATOM 960 O O . SER B 1 1 ? -9.330 28.174 60.446 1.00 43.45 1 SER B O 1
ATOM 963 N N . TRP B 1 2 ? -8.458 30.049 61.369 1.00 41.61 2 TRP B N 1
ATOM 964 C CA . TRP B 1 2 ? -8.513 30.808 60.121 1.00 40.56 2 TRP B CA 1
ATOM 965 C C . TRP B 1 2 ? -7.171 31.343 59.620 1.00 37.24 2 TRP B C 1
ATOM 966 O O . TRP B 1 2 ? -7.027 31.717 58.458 1.00 38.90 2 TRP B O 1
ATOM 977 N N . GLN B 1 3 ? -6.177 31.353 60.489 1.00 34.67 3 GLN B N 1
ATOM 978 C CA . GLN B 1 3 ? -4.864 31.855 60.115 1.00 33.66 3 GLN B CA 1
ATOM 979 C C . GLN B 1 3 ? -4.248 31.096 58.937 1.00 32.22 3 GLN B C 1
ATOM 980 O O . GLN B 1 3 ? -3.487 31.663 58.156 1.00 35.25 3 GLN B O 1
ATOM 986 N N . ALA B 1 4 ? -4.587 29.816 58.810 1.00 30.42 4 ALA B N 1
ATOM 987 C CA . ALA B 1 4 ? -4.040 28.989 57.743 1.00 26.88 4 ALA B CA 1
ATOM 988 C C . ALA B 1 4 ? -4.380 29.538 56.371 1.00 24.63 4 ALA B C 1
ATOM 989 O O . ALA B 1 4 ? -3.531 29.580 55.502 1.00 27.00 4 ALA B O 1
ATOM 991 N N . TYR B 1 5 ? -5.611 30.001 56.208 1.00 24.38 5 TYR B N 1
ATOM 992 C CA . TYR B 1 5 ? -6.096 30.548 54.950 1.00 22.22 5 TYR B CA 1
ATOM 993 C C . TYR B 1 5 ? -5.235 31.669 54.381 1.00 24.70 5 TYR B C 1
ATOM 994 O O . TYR B 1 5 ? -4.884 31.635 53.202 1.00 23.43 5 TYR B O 1
ATOM 1003 N N . THR B 1 6 ? -4.842 32.635 55.205 1.00 25.10 6 THR B N 1
ATOM 1004 C CA . THR B 1 6 ? -4.008 33.710 54.679 1.00 25.39 6 THR B CA 1
ATOM 1005 C C . THR B 1 6 ? -2.562 33.254 54.533 1.00 24.68 6 THR B C 1
ATOM 1006 O O . THR B 1 6 ? -1.849 33.708 53.633 1.00 24.71 6 THR B O 1
ATOM 1010 N N . ASP B 1 7 ? -2.120 32.351 55.401 1.00 22.57 7 ASP B N 1
ATOM 1011 C CA . ASP B 1 7 ? -0.751 31.846 55.293 1.00 23.05 7 ASP B CA 1
ATOM 1012 C C . ASP B 1 7 ? -0.575 31.047 54.012 1.00 20.72 7 ASP B C 1
ATOM 1013 O O . ASP B 1 7 ? 0.476 31.105 53.374 1.00 18.00 7 ASP B O 1
ATOM 1018 N N . ASN B 1 8 ? -1.619 30.322 53.629 1.00 20.01 8 ASN B N 1
ATOM 1019 C CA . ASN B 1 8 ? -1.596 29.504 52.424 1.00 24.12 8 ASN B CA 1
ATOM 1020 C C . ASN B 1 8 ? -1.522 30.398 51.202 1.00 25.09 8 ASN B C 1
ATOM 1021 O O . ASN B 1 8 ? -0.886 30.038 50.213 1.00 26.48 8 ASN B O 1
ATOM 1026 N N . LEU B 1 9 ? -2.189 31.551 51.266 1.00 24.15 9 LEU B N 1
ATOM 1027 C CA . LEU B 1 9 ? -2.157 32.506 50.164 1.00 22.61 9 LEU B CA 1
ATOM 1028 C C . LEU B 1 9 ? -0.733 33.034 49.962 1.00 22.86 9 LEU B C 1
ATOM 1029 O O . LEU B 1 9 ? -0.158 32.868 48.895 1.00 26.19 9 LEU B O 1
ATOM 1034 N N . ILE B 1 10 ? -0.143 33.630 50.993 1.00 23.78 10 ILE B N 1
ATOM 1035 C CA . ILE B 1 10 ? 1.197 34.173 50.843 1.00 24.52 10 ILE B CA 1
ATOM 1036 C C . ILE B 1 10 ? 2.249 33.104 50.584 1.00 25.74 10 ILE B C 1
ATOM 1037 O O . ILE B 1 10 ? 3.234 33.360 49.902 1.00 29.51 10 ILE B O 1
ATOM 1042 N N . GLY B 1 11 ? 1.989 31.887 51.045 1.00 23.86 11 GLY B N 1
ATOM 1043 C CA . GLY B 1 11 ? 2.920 30.801 50.831 1.00 19.43 11 GLY B CA 1
ATOM 1044 C C . GLY B 1 11 ? 3.088 30.429 49.363 1.00 24.31 11 GLY B C 1
ATOM 1045 O O . GLY B 1 11 ? 4.033 29.713 49.016 1.00 21.88 11 GLY B O 1
ATOM 1046 N N . THR B 1 12 ? 2.171 30.873 48.498 1.00 27.29 12 THR B N 1
ATOM 1047 C CA . THR B 1 12 ? 2.258 30.567 47.062 1.00 25.80 12 THR B CA 1
ATOM 1048 C C . THR B 1 12 ? 3.096 31.611 46.339 1.00 27.30 12 THR B C 1
ATOM 1049 O O . THR B 1 12 ? 3.420 31.452 45.157 1.00 29.81 12 THR B O 1
ATOM 1053 N N . GLY B 1 13 ? 3.393 32.702 47.038 1.00 28.38 13 GLY B N 1
ATOM 1054 C CA . GLY B 1 13 ? 4.159 33.783 46.444 1.00 27.55 13 GLY B CA 1
ATOM 1055 C C . GLY B 1 13 ? 3.342 34.664 45.503 1.00 28.57 13 GLY B C 1
ATOM 1056 O O . GLY B 1 13 ? 3.835 35.696 45.055 1.00 34.97 13 GLY B O 1
ATOM 1057 N N . LYS B 1 14 ? 2.090 34.295 45.237 1.00 23.85 14 LYS B N 1
ATOM 1058 C CA . LYS B 1 14 ? 1.226 35.047 44.325 1.00 26.37 14 LYS B CA 1
ATOM 1059 C C . LYS B 1 14 ? 0.488 36.224 44.975 1.00 28.70 14 LYS B C 1
ATOM 1060 O O . LYS B 1 14 ? -0.054 37.105 44.299 1.00 27.68 14 LYS B O 1
ATOM 1066 N N . VAL B 1 15 ? 0.459 36.213 46.298 1.00 27.11 15 VAL B N 1
ATOM 1067 C CA . VAL B 1 15 ? -0.173 37.251 47.083 1.00 21.58 15 VAL B CA 1
ATOM 1068 C C . VAL B 1 15 ? 0.867 37.505 48.148 1.00 24.51 15 VAL B C 1
ATOM 1069 O O . VAL B 1 15 ? 1.463 36.560 48.656 1.00 24.20 15 VAL B O 1
ATOM 1073 N N . ASP B 1 16 ? 1.150 38.766 48.447 1.00 24.84 16 ASP B N 1
ATOM 1074 C CA . ASP B 1 16 ? 2.147 39.053 49.466 1.00 26.43 16 ASP B CA 1
ATOM 1075 C C . ASP B 1 16 ? 1.559 39.547 50.798 1.00 26.95 16 ASP B C 1
ATOM 1076 O O . ASP B 1 16 ? 2.227 39.496 51.832 1.00 28.92 16 ASP B O 1
ATOM 1081 N N . LYS B 1 17 ? 0.306 40.001 50.765 1.00 26.20 17 LYS B N 1
ATOM 1082 C CA . LYS B 1 17 ? -0.392 40.519 51.942 1.00 25.96 17 LYS B CA 1
ATOM 1083 C C . LYS B 1 17 ? -1.866 40.140 51.835 1.00 29.25 17 LYS B C 1
ATOM 1084 O O . LYS B 1 17 ? -2.470 40.317 50.767 1.00 30.30 17 LYS B O 1
ATOM 1090 N N . ALA B 1 18 ? -2.452 39.658 52.930 1.00 25.52 18 ALA B N 1
ATOM 1091 C CA . ALA B 1 18 ? -3.862 39.269 52.930 1.00 28.34 18 ALA B CA 1
ATOM 1092 C C . ALA B 1 18 ? -4.469 39.340 54.326 1.00 31.14 18 ALA B C 1
ATOM 1093 O O . ALA B 1 18 ? -3.778 39.109 55.327 1.00 33.59 18 ALA B O 1
ATOM 1095 N N . VAL B 1 19 ? -5.765 39.641 54.382 1.00 30.39 19 VAL B N 1
ATOM 1096 C CA . VAL B 1 19 ? -6.499 39.751 55.635 1.00 29.10 19 VAL B CA 1
ATOM 1097 C C . VAL B 1 19 ? -7.898 39.209 55.425 1.00 26.55 19 VAL B C 1
ATOM 1098 O O . VAL B 1 19 ? -8.476 39.395 54.349 1.00 26.84 19 VAL B O 1
ATOM 1102 N N . ILE B 1 20 ? -8.431 38.506 56.419 1.00 24.30 20 ILE B N 1
ATOM 1103 C CA . ILE B 1 20 ? -9.801 38.029 56.312 1.00 25.63 20 ILE B CA 1
ATOM 1104 C C . ILE B 1 20 ? -10.565 38.764 57.400 1.00 30.22 20 ILE B C 1
ATOM 1105 O O . ILE B 1 20 ? -10.163 38.731 58.569 1.00 30.38 20 ILE B O 1
ATOM 1110 N N . TYR B 1 21 ? -11.592 39.508 56.991 1.00 28.82 21 TYR B N 1
ATOM 1111 C CA . TYR B 1 21 ? -12.441 40.267 57.898 1.00 29.51 21 TYR B CA 1
ATOM 1112 C C . TYR B 1 21 ? -13.798 39.600 57.977 1.00 31.52 21 TYR B C 1
ATOM 1113 O O . TYR B 1 21 ? -14.166 38.837 57.078 1.00 30.54 21 TYR B O 1
ATOM 1122 N N . SER B 1 22 ? -14.539 39.869 59.053 1.00 33.03 22 SER B N 1
ATOM 1123 C CA . SER B 1 22 ? -15.903 39.351 59.167 1.00 34.55 22 SER B CA 1
ATOM 1124 C C . SER B 1 22 ? -16.626 40.136 58.076 1.00 34.51 22 SER B C 1
ATOM 1125 O O . SER B 1 22 ? -16.169 41.208 57.677 1.00 36.42 22 SER B O 1
ATOM 1128 N N . ARG B 1 23 ? -17.744 39.623 57.593 1.00 38.17 23 ARG B N 1
ATOM 1129 C CA . ARG B 1 23 ? -18.480 40.272 56.511 1.00 39.66 23 ARG B CA 1
ATOM 1130 C C . ARG B 1 23 ? -18.838 41.753 56.713 1.00 45.16 23 ARG B C 1
ATOM 1131 O O . ARG B 1 23 ? -19.098 42.472 55.745 1.00 47.71 23 ARG B O 1
ATOM 1139 N N . ALA B 1 24 ? -18.861 42.200 57.965 1.00 46.27 24 ALA B N 1
ATOM 1140 C CA . ALA B 1 24 ? -19.202 43.583 58.277 1.00 44.39 24 ALA B CA 1
ATOM 1141 C C . ALA B 1 24 ? -17.972 44.440 58.549 1.00 43.01 24 ALA B C 1
ATOM 1142 O O . ALA B 1 24 ? -18.091 45.601 58.908 1.00 43.18 24 ALA B O 1
ATOM 1144 N N . GLY B 1 25 ? -16.791 43.857 58.413 1.00 43.71 25 GLY B N 1
ATOM 1145 C CA . GLY B 1 25 ? -15.569 44.602 58.649 1.00 44.44 25 GLY B CA 1
ATOM 1146 C C . GLY B 1 25 ? -15.301 44.987 60.094 1.00 46.87 25 GLY B C 1
ATOM 1147 O O . GLY B 1 25 ? -14.376 45.756 60.369 1.00 46.79 25 GLY B O 1
ATOM 1148 N N . ASP B 1 26 ? -16.069 44.435 61.030 1.00 49.24 26 ASP B N 1
ATOM 1149 C CA . ASP B 1 26 ? -15.871 44.764 62.439 1.00 50.69 26 ASP B CA 1
ATOM 1150 C C . ASP B 1 26 ? -14.844 43.927 63.168 1.00 50.81 26 ASP B C 1
ATOM 1151 O O . ASP B 1 26 ? -14.497 44.255 64.302 1.00 53.70 26 ASP B O 1
ATOM 1156 N N . ALA B 1 27 ? -14.352 42.861 62.534 1.00 46.81 27 ALA B N 1
ATOM 1157 C CA . ALA B 1 27 ? -13.361 41.991 63.173 1.00 43.84 27 ALA B CA 1
ATOM 1158 C C . ALA B 1 27 ? -12.427 41.311 62.182 1.00 42.99 27 ALA B C 1
ATOM 1159 O O . ALA B 1 27 ? -12.838 40.939 61.080 1.00 46.48 27 ALA B O 1
ATOM 1161 N N . VAL B 1 28 ? -11.173 41.147 62.585 1.00 39.88 28 VAL B N 1
ATOM 1162 C CA . VAL B 1 28 ? -10.171 40.484 61.759 1.00 41.31 28 VAL B CA 1
ATOM 1163 C C . VAL B 1 28 ? -9.996 39.024 62.204 1.00 40.92 28 VAL B C 1
ATOM 1164 O O . VAL B 1 28 ? -9.763 38.745 63.376 1.00 41.79 28 VAL B O 1
ATOM 1168 N N . TRP B 1 29 ? -10.123 38.096 61.266 1.00 41.03 29 TRP B N 1
ATOM 1169 C CA . TRP B 1 29 ? -9.976 36.688 61.577 1.00 39.02 29 TRP B CA 1
ATOM 1170 C C . TRP B 1 29 ? -8.613 36.108 61.241 1.00 39.02 29 TRP B C 1
ATOM 1171 O O . TRP B 1 29 ? -8.268 35.029 61.729 1.00 41.33 29 TRP B O 1
ATOM 1182 N N . ALA B 1 30 ? -7.854 36.809 60.395 1.00 38.11 30 ALA B N 1
ATOM 1183 C CA . ALA B 1 30 ? -6.503 36.389 59.991 1.00 33.68 30 ALA B CA 1
ATOM 1184 C C . ALA B 1 30 ? -5.806 37.502 59.205 1.00 32.46 30 ALA B C 1
ATOM 1185 O O . ALA B 1 30 ? -6.472 38.277 58.508 1.00 31.06 30 ALA B O 1
ATOM 1187 N N . THR B 1 31 ? -4.478 37.576 59.346 1.00 31.65 31 THR B N 1
ATOM 1188 C CA . THR B 1 31 ? -3.624 38.570 58.684 1.00 31.71 31 THR B CA 1
ATOM 1189 C C . THR B 1 31 ? -2.279 37.933 58.390 1.00 32.31 31 THR B C 1
ATOM 1190 O O . THR B 1 31 ? -1.726 37.224 59.226 1.00 33.26 31 THR B O 1
ATOM 1194 N N . SER B 1 32 ? -1.768 38.170 57.192 1.00 34.06 32 SER B N 1
ATOM 1195 C CA . SER B 1 32 ? -0.463 37.667 56.788 1.00 33.30 32 SER B CA 1
ATOM 1196 C C . SER B 1 32 ? 0.138 38.751 55.923 1.00 36.09 32 SER B C 1
ATOM 1197 O O . SER B 1 32 ? -0.595 39.448 55.213 1.00 39.82 32 SER B O 1
ATOM 1200 N N . GLY B 1 33 ? 1.449 38.948 56.037 1.00 37.31 33 GLY B N 1
ATOM 1201 C CA . GLY B 1 33 ? 2.114 39.962 55.238 1.00 42.19 33 GLY B CA 1
ATOM 1202 C C . GLY B 1 33 ? 2.036 41.370 55.803 1.00 45.21 33 GLY B C 1
ATOM 1203 O O . GLY B 1 33 ? 2.503 42.309 55.169 1.00 45.49 33 GLY B O 1
ATOM 1204 N N . GLY B 1 34 ? 1.420 41.524 56.975 1.00 49.47 34 GLY B N 1
ATOM 1205 C CA . GLY B 1 34 ? 1.327 42.833 57.608 1.00 49.71 34 GLY B CA 1
ATOM 1206 C C . GLY B 1 34 ? 0.408 43.856 56.982 1.00 50.93 34 GLY B C 1
ATOM 1207 O O . GLY B 1 34 ? 0.690 45.051 57.011 1.00 52.07 34 GLY B O 1
ATOM 1208 N N . LEU B 1 35 ? -0.687 43.388 56.404 1.00 54.31 35 LEU B N 1
ATOM 1209 C CA . LEU B 1 35 ? -1.654 44.279 55.792 1.00 56.77 35 LEU B CA 1
ATOM 1210 C C . LEU B 1 35 ? -2.562 44.782 56.914 1.00 63.46 35 LEU B C 1
ATOM 1211 O O . LEU B 1 35 ? -2.928 44.013 57.813 1.00 67.74 35 LEU B O 1
ATOM 1216 N N . SER B 1 36 ? -2.873 46.076 56.898 1.00 69.22 36 SER B N 1
ATOM 1217 C CA . SER B 1 36 ? -3.759 46.691 57.895 1.00 70.84 36 SER B CA 1
ATOM 1218 C C . SER B 1 36 ? -4.515 47.828 57.208 1.00 68.81 36 SER B C 1
ATOM 1219 O O . SER B 1 36 ? -3.907 48.738 56.616 1.00 65.28 36 SER B O 1
ATOM 1222 N N . LEU B 1 37 ? -5.838 47.746 57.238 1.00 67.71 37 LEU B N 1
ATOM 1223 C CA . LEU B 1 37 ? -6.665 48.754 56.595 1.00 69.78 37 LEU B CA 1
ATOM 1224 C C . LEU B 1 37 ? -7.317 49.672 57.623 1.00 73.38 37 LEU B C 1
ATOM 1225 O O . LEU B 1 37 ? -7.732 49.219 58.695 1.00 73.85 37 LEU B O 1
ATOM 1230 N N . GLN B 1 38 ? -7.397 50.961 57.294 1.00 76.22 38 GLN B N 1
ATOM 1231 C CA . GLN B 1 38 ? -8.003 51.948 58.177 1.00 76.82 38 GLN B CA 1
ATOM 1232 C C . GLN B 1 38 ? -9.483 51.594 58.361 1.00 76.30 38 GLN B C 1
ATOM 1233 O O . GLN B 1 38 ? -10.117 51.070 57.439 1.00 75.27 38 GLN B O 1
ATOM 1239 N N . PRO B 1 39 ? -10.047 51.870 59.558 1.00 75.32 39 PRO B N 1
ATOM 1240 C CA . PRO B 1 39 ? -11.458 51.575 59.830 1.00 73.40 39 PRO B CA 1
ATOM 1241 C C . PRO B 1 39 ? -12.401 52.169 58.768 1.00 71.93 39 PRO B C 1
ATOM 1242 O O . PRO B 1 39 ? -13.484 51.634 58.519 1.00 71.58 39 PRO B O 1
ATOM 1246 N N . ASN B 1 40 ? -11.962 53.257 58.135 1.00 71.22 40 ASN B N 1
ATOM 1247 C CA . ASN B 1 40 ? -12.721 53.914 57.073 1.00 68.19 40 ASN B CA 1
ATOM 1248 C C . ASN B 1 40 ? -12.473 53.170 55.747 1.00 63.51 40 ASN B C 1
ATOM 1249 O O . ASN B 1 40 ? -13.425 52.870 55.018 1.00 61.05 40 ASN B O 1
ATOM 1254 N N . GLU B 1 41 ? -11.216 52.800 55.479 1.00 58.50 41 GLU B N 1
ATOM 1255 C CA . GLU B 1 41 ? -10.870 52.069 54.252 1.00 54.11 41 GLU B CA 1
ATOM 1256 C C . GLU B 1 41 ? -11.619 50.742 54.164 1.00 49.90 41 GLU B C 1
ATOM 1257 O O . GLU B 1 41 ? -12.224 50.436 53.133 1.00 46.60 41 GLU B O 1
ATOM 1263 N N . ILE B 1 42 ? -11.585 49.959 55.245 1.00 48.50 42 ILE B N 1
ATOM 1264 C CA . ILE B 1 42 ? -12.286 48.675 55.274 1.00 45.16 42 ILE B CA 1
ATOM 1265 C C . ILE B 1 42 ? -13.782 48.927 55.121 1.00 40.72 42 ILE B C 1
ATOM 1266 O O . ILE B 1 42 ? -14.463 48.218 54.379 1.00 43.71 42 ILE B O 1
ATOM 1271 N N . GLY B 1 43 ? -14.268 49.979 55.779 1.00 39.31 43 GLY B N 1
ATOM 1272 C CA . GLY B 1 43 ? -15.678 50.333 55.705 1.00 40.07 43 GLY B CA 1
ATOM 1273 C C . GLY B 1 43 ? -16.108 50.624 54.282 1.00 39.57 43 GLY B C 1
ATOM 1274 O O . GLY B 1 43 ? -17.217 50.276 53.869 1.00 36.17 43 GLY B O 1
ATOM 1275 N N . GLU B 1 44 ? -15.209 51.249 53.529 1.00 42.43 44 GLU B N 1
ATOM 1276 C CA . GLU B 1 44 ? -15.452 51.581 52.134 1.00 44.27 44 GLU B CA 1
ATOM 1277 C C . GLU B 1 44 ? -15.555 50.327 51.256 1.00 42.20 44 GLU B C 1
ATOM 1278 O O . GLU B 1 44 ? -16.510 50.178 50.486 1.00 38.27 44 GLU B O 1
ATOM 1284 N N . ILE B 1 45 ? -14.595 49.410 51.375 1.00 38.02 45 ILE B N 1
ATOM 1285 C CA . ILE B 1 45 ? -14.662 48.215 50.545 1.00 36.24 45 ILE B CA 1
ATOM 1286 C C . ILE B 1 45 ? -15.832 47.334 50.984 1.00 34.92 45 ILE B C 1
ATOM 1287 O O . ILE B 1 45 ? -16.472 46.697 50.150 1.00 35.46 45 ILE B O 1
ATOM 1292 N N . VAL B 1 46 ? -16.161 47.356 52.274 1.00 35.76 46 VAL B N 1
ATOM 1293 C CA . VAL B 1 46 ? -17.279 46.550 52.782 1.00 38.51 46 VAL B CA 1
ATOM 1294 C C . VAL B 1 46 ? -18.627 47.069 52.266 1.00 38.32 46 VAL B C 1
ATOM 1295 O O . VAL B 1 46 ? -19.479 46.283 51.846 1.00 34.59 46 VAL B O 1
ATOM 1299 N N . GLN B 1 47 ? -18.818 48.389 52.308 1.00 41.59 47 GLN B N 1
ATOM 1300 C CA . GLN B 1 47 ? -20.055 49.008 51.804 1.00 45.57 47 GLN B CA 1
ATOM 1301 C C . GLN B 1 47 ? -20.103 48.749 50.290 1.00 44.47 47 GLN B C 1
ATOM 1302 O O . GLN B 1 47 ? -21.162 48.451 49.707 1.00 39.91 47 GLN B O 1
ATOM 1308 N N . GLY B 1 48 ? -18.903 48.783 49.702 1.00 44.96 48 GLY B N 1
ATOM 1309 C CA . GLY B 1 48 ? -18.688 48.585 48.282 1.00 38.77 48 GLY B CA 1
ATOM 1310 C C . GLY B 1 48 ? -19.321 47.388 47.610 1.00 38.86 48 GLY B C 1
ATOM 1311 O O . GLY B 1 48 ? -19.740 47.511 46.461 1.00 38.86 48 GLY B O 1
ATOM 1312 N N . PHE B 1 49 ? -19.394 46.244 48.285 1.00 38.12 49 PHE B N 1
ATOM 1313 C CA . PHE B 1 49 ? -19.993 45.059 47.665 1.00 40.45 49 PHE B CA 1
ATOM 1314 C C . PHE B 1 49 ? -21.464 45.260 47.325 1.00 44.00 49 PHE B C 1
ATOM 1315 O O . PHE B 1 49 ? -21.981 44.704 46.347 1.00 41.89 49 PHE B O 1
ATOM 1323 N N . ASP B 1 50 ? -22.133 46.084 48.119 1.00 46.59 50 ASP B N 1
ATOM 1324 C CA . ASP B 1 50 ? -23.538 46.351 47.877 1.00 50.99 50 ASP B CA 1
ATOM 1325 C C . ASP B 1 50 ? -23.705 47.564 46.972 1.00 50.88 50 ASP B C 1
ATOM 1326 O O . ASP B 1 50 ? -24.412 47.493 45.964 1.00 51.08 50 ASP B O 1
ATOM 1331 N N . ASN B 1 51 ? -22.998 48.647 47.296 1.00 50.01 51 ASN B N 1
ATOM 1332 C CA . ASN B 1 51 ? -23.057 49.887 46.508 1.00 48.44 51 ASN B CA 1
ATOM 1333 C C . ASN B 1 51 ? -21.675 50.334 45.980 1.00 42.49 51 ASN B C 1
ATOM 1334 O O . ASN B 1 51 ? -20.939 51.037 46.669 1.00 35.24 51 ASN B O 1
ATOM 1339 N N . PRO B 1 52 ? -21.334 49.947 44.734 1.00 42.57 52 PRO B N 1
ATOM 1340 C CA . PRO B 1 52 ? -20.072 50.259 44.038 1.00 41.84 52 PRO B CA 1
ATOM 1341 C C . PRO B 1 52 ? -19.722 51.762 43.924 1.00 44.50 52 PRO B C 1
ATOM 1342 O O . PRO B 1 52 ? -18.546 52.141 43.997 1.00 44.39 52 PRO B O 1
ATOM 1346 N N .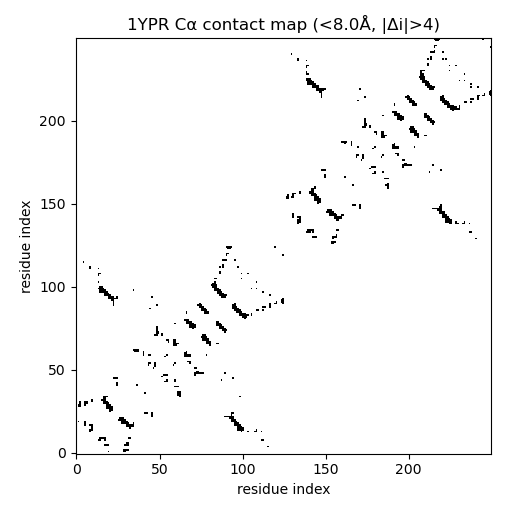 ALA B 1 53 ? -20.744 52.588 43.688 1.00 44.95 53 ALA B N 1
ATOM 1347 C CA . ALA B 1 53 ? -20.639 54.041 43.514 1.00 45.99 53 ALA B CA 1
ATOM 1348 C C . ALA B 1 53 ? -19.456 54.789 44.129 1.00 48.79 53 ALA B C 1
ATOM 1349 O O . ALA B 1 53 ? -18.683 55.424 43.409 1.00 50.74 53 ALA B O 1
ATOM 1351 N N . GLY B 1 54 ? -19.323 54.730 45.452 1.00 48.45 54 GLY B N 1
ATOM 1352 C CA . GLY B 1 54 ? -18.242 55.433 46.129 1.00 46.74 54 GLY B CA 1
ATOM 1353 C C . GLY B 1 54 ? -16.836 55.050 45.706 1.00 49.32 54 GLY B C 1
ATOM 1354 O O . GLY B 1 54 ? -15.927 55.881 45.734 1.00 50.30 54 GLY B O 1
ATOM 1355 N N . LEU B 1 55 ? -16.645 53.787 45.338 1.00 50.38 55 LEU B N 1
ATOM 1356 C CA . LEU B 1 55 ? -15.336 53.302 44.910 1.00 47.82 55 LEU B CA 1
ATOM 1357 C C . LEU B 1 55 ? -15.073 53.681 43.458 1.00 46.98 55 LEU B C 1
ATOM 1358 O O . LEU B 1 55 ? -13.938 53.950 43.082 1.00 46.30 55 LEU B O 1
ATOM 1363 N N . GLN B 1 56 ? -16.119 53.724 42.642 1.00 47.16 56 GLN B N 1
ATOM 1364 C CA . GLN B 1 56 ? -15.943 54.107 41.247 1.00 49.90 56 GLN B CA 1
ATOM 1365 C C . GLN B 1 56 ? -15.536 55.576 41.131 1.00 49.47 56 GLN B C 1
ATOM 1366 O O . GLN B 1 56 ? -14.626 55.914 40.376 1.00 51.34 56 GLN B O 1
ATOM 1372 N N . SER B 1 57 ? -16.158 56.426 41.938 1.00 48.40 57 SER B N 1
ATOM 1373 C CA . SER B 1 57 ? -15.864 57.849 41.939 1.00 50.36 57 SER B CA 1
ATOM 1374 C C . SER B 1 57 ? -14.549 58.227 42.624 1.00 52.18 57 SER B C 1
ATOM 1375 O O . SER B 1 57 ? -13.786 59.029 42.086 1.00 52.23 57 SER B O 1
ATOM 1378 N N . ASN B 1 58 ? -14.287 57.667 43.805 1.00 53.77 58 ASN B N 1
ATOM 1379 C CA . ASN B 1 58 ? -13.072 58.001 44.560 1.00 56.80 58 ASN B CA 1
ATOM 1380 C C . ASN B 1 58 ? -11.910 57.037 44.386 1.00 55.43 58 ASN B C 1
ATOM 1381 O O . ASN B 1 58 ? -10.760 57.393 44.674 1.00 54.38 58 ASN B O 1
ATOM 1386 N N . GLY B 1 59 ? -12.218 55.810 43.971 1.00 54.98 59 GLY B N 1
ATOM 1387 C CA . GLY B 1 59 ? -11.195 54.792 43.799 1.00 51.24 59 GLY B CA 1
ATOM 1388 C C . GLY B 1 59 ? -11.019 53.964 45.067 1.00 48.67 59 GLY B C 1
ATOM 1389 O O . GLY B 1 59 ? -11.511 54.331 46.143 1.00 47.68 59 GLY B O 1
ATOM 1390 N N . LEU B 1 60 ? -10.322 52.842 44.939 1.00 45.01 60 LEU B N 1
ATOM 1391 C CA . LEU B 1 60 ? -10.068 51.949 46.055 1.00 43.97 60 LEU B CA 1
ATOM 1392 C C . LEU B 1 60 ? -8.846 52.464 46.806 1.00 45.67 60 LEU B C 1
ATOM 1393 O O . LEU B 1 60 ? -7.858 52.849 46.192 1.00 46.57 60 LEU B O 1
ATOM 1398 N N . HIS B 1 61 ? -8.911 52.506 48.129 1.00 46.73 61 HIS B N 1
ATOM 1399 C CA . HIS B 1 61 ? -7.773 52.982 48.905 1.00 49.67 61 HIS B CA 1
ATOM 1400 C C . HIS B 1 61 ? -7.345 51.953 49.939 1.00 50.97 61 HIS B C 1
ATOM 1401 O O . HIS B 1 61 ? -8.054 51.720 50.923 1.00 52.29 61 HIS B O 1
ATOM 1408 N N . ILE B 1 62 ? -6.213 51.304 49.675 1.00 49.88 62 ILE B N 1
ATOM 1409 C CA . ILE B 1 62 ? -5.653 50.292 50.565 1.00 49.92 62 ILE B CA 1
ATOM 1410 C C . ILE B 1 62 ? -4.337 50.841 51.107 1.00 53.39 62 ILE B C 1
ATOM 1411 O O . ILE B 1 62 ? -3.434 51.173 50.337 1.00 54.92 62 ILE B O 1
ATOM 1416 N N . GLN B 1 63 ? -4.246 50.937 52.433 1.00 56.78 63 GLN B N 1
ATOM 1417 C CA . GLN B 1 63 ? -3.069 51.466 53.134 1.00 60.83 63 GLN B CA 1
ATOM 1418 C C . GLN B 1 63 ? -2.333 52.631 52.451 1.00 59.85 63 GLN B C 1
ATOM 1419 O O . GLN B 1 63 ? -1.103 52.634 52.342 1.00 57.05 63 GLN B O 1
ATOM 1425 N N . GLY B 1 64 ? -3.106 53.629 52.025 1.00 58.92 64 GLY B N 1
ATOM 1426 C CA . GLY B 1 64 ? -2.543 54.797 51.371 1.00 60.13 64 GLY B CA 1
ATOM 1427 C C . GLY B 1 64 ? -2.772 54.823 49.871 1.00 59.21 64 GLY B C 1
ATOM 1428 O O . GLY B 1 64 ? -3.450 55.719 49.353 1.00 59.93 64 GLY B O 1
ATOM 1429 N N . GLN B 1 65 ? -2.243 53.812 49.188 1.00 54.91 65 GLN B N 1
ATOM 1430 C CA . GLN B 1 65 ? -2.350 53.681 47.739 1.00 51.76 65 GLN B CA 1
ATOM 1431 C C . GLN B 1 65 ? -3.759 53.784 47.183 1.00 46.04 65 GLN B C 1
ATOM 1432 O O . GLN B 1 65 ? -4.736 53.462 47.858 1.00 48.95 65 GLN B O 1
ATOM 1438 N N . LYS B 1 66 ? -3.848 54.269 45.951 1.00 40.42 66 LYS B N 1
ATOM 1439 C CA . LYS B 1 66 ? -5.120 54.412 45.260 1.00 37.55 66 LYS B CA 1
ATOM 1440 C C . LYS B 1 66 ? -5.139 53.397 44.130 1.00 31.89 66 LYS B C 1
ATOM 1441 O O . LYS B 1 66 ? -4.199 53.317 43.348 1.00 30.53 66 LYS B O 1
ATOM 1447 N N . PHE B 1 67 ? -6.207 52.619 44.051 1.00 28.18 67 PHE B N 1
ATOM 1448 C CA . PHE B 1 67 ? -6.348 51.610 43.017 1.00 28.01 67 PHE B CA 1
ATOM 1449 C C . PHE B 1 67 ? -7.572 51.928 42.167 1.00 30.05 67 PHE B C 1
ATOM 1450 O O . PHE B 1 67 ? -8.584 52.424 42.665 1.00 28.68 67 PHE B O 1
ATOM 1458 N N . MET B 1 68 ? -7.451 51.684 40.872 1.00 32.30 68 MET B N 1
ATOM 1459 C CA . MET B 1 68 ? -8.549 51.881 39.946 1.00 35.32 68 MET B CA 1
ATOM 1460 C C . MET B 1 68 ? -9.445 50.636 40.054 1.00 33.00 68 MET B C 1
ATOM 1461 O O . MET B 1 68 ? -8.949 49.509 40.096 1.00 33.52 68 MET B O 1
ATOM 1466 N N . LEU B 1 69 ? -10.751 50.834 40.150 1.00 30.95 69 LEU B N 1
ATOM 1467 C CA . LEU B 1 69 ? -11.667 49.712 40.247 1.00 33.17 69 LEU B CA 1
ATOM 1468 C C . LEU B 1 69 ? -11.829 49.126 38.855 1.00 33.85 69 LEU B C 1
ATOM 1469 O O . LEU B 1 69 ? -12.128 49.855 37.924 1.00 41.16 69 LEU B O 1
ATOM 1474 N N . LEU B 1 70 ? -11.590 47.829 38.701 1.00 37.84 70 LEU B N 1
ATOM 1475 C CA . LEU B 1 70 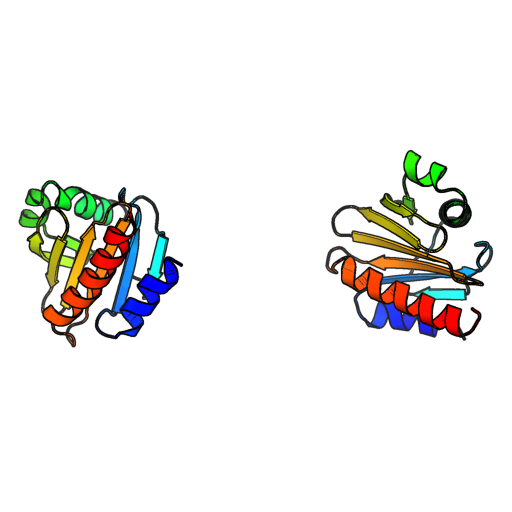? -11.726 47.151 37.403 1.00 39.40 70 LEU B CA 1
ATOM 1476 C C . LEU B 1 70 ? -13.038 46.363 37.327 1.00 40.55 70 LEU B C 1
ATOM 1477 O O . LEU B 1 70 ? -13.630 46.191 36.254 1.00 41.87 70 LEU B O 1
ATOM 1482 N N . ARG B 1 71 ? -13.453 45.853 38.477 1.00 41.53 71 ARG B N 1
ATOM 1483 C CA . ARG B 1 71 ? -14.661 45.063 38.599 1.00 42.44 71 ARG B CA 1
ATOM 1484 C C . ARG B 1 71 ? -15.198 45.252 40.005 1.00 43.85 71 ARG B C 1
ATOM 1485 O O . ARG B 1 71 ? -14.442 45.533 40.944 1.00 39.21 71 ARG B O 1
ATOM 1493 N N . ALA B 1 72 ? -16.516 45.147 40.130 1.00 47.68 72 ALA B N 1
ATOM 1494 C CA . ALA B 1 72 ? -17.190 45.294 41.411 1.00 48.98 72 ALA B CA 1
ATOM 1495 C C . ALA B 1 72 ? -18.635 44.793 41.357 1.00 51.69 72 ALA B C 1
ATOM 1496 O O . ALA B 1 72 ? -19.523 45.474 40.831 1.00 5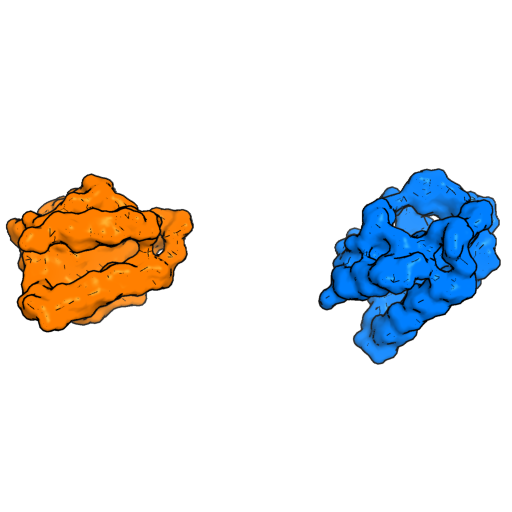3.31 72 ALA B O 1
ATOM 1498 N N . ASP B 1 73 ? -18.836 43.546 41.775 1.00 50.57 73 ASP B N 1
ATOM 1499 C CA . ASP B 1 73 ? -20.172 42.984 41.848 1.00 47.19 73 ASP B CA 1
ATOM 1500 C C . ASP B 1 73 ? -20.386 42.603 43.310 1.00 45.63 73 ASP B C 1
ATOM 1501 O O . ASP B 1 73 ? -19.593 42.990 44.169 1.00 41.52 73 ASP B O 1
ATOM 1506 N N . ASP B 1 74 ? -21.426 41.827 43.594 1.00 47.69 74 ASP B N 1
ATOM 1507 C CA . ASP B 1 74 ? -21.732 41.443 44.971 1.00 47.31 74 ASP B CA 1
ATOM 1508 C C . ASP B 1 74 ? -20.704 40.538 45.666 1.00 42.46 74 ASP B C 1
ATOM 1509 O O . ASP B 1 74 ? -20.613 40.546 46.888 1.00 42.07 74 ASP B O 1
ATOM 1514 N N . ARG B 1 75 ? -19.931 39.764 44.910 1.00 40.46 75 ARG B N 1
ATOM 1515 C CA . ARG B 1 75 ? -18.944 38.892 45.545 1.00 40.05 75 ARG B CA 1
ATOM 1516 C C . ARG B 1 75 ? -17.488 39.310 45.347 1.00 38.74 75 ARG B C 1
ATOM 1517 O O . ARG B 1 75 ? -16.669 39.047 46.223 1.00 36.81 75 ARG B O 1
ATOM 1525 N N . SER B 1 76 ? -17.189 40.019 44.251 1.00 36.71 76 SER B N 1
ATOM 1526 C CA . SER B 1 76 ? -15.817 40.420 43.924 1.00 32.12 76 SER B CA 1
ATOM 1527 C C . SER B 1 76 ? -15.548 41.878 43.577 1.00 32.72 76 SER B C 1
ATOM 1528 O O . SER B 1 76 ? -16.274 42.485 42.788 1.00 31.47 76 SER B O 1
ATOM 1531 N N . ILE B 1 77 ? -14.446 42.397 44.118 1.00 32.66 77 ILE B N 1
ATOM 1532 C CA . ILE B 1 77 ? -13.982 43.768 43.874 1.00 34.81 77 ILE B CA 1
ATOM 1533 C C . ILE B 1 77 ? -12.482 43.670 43.527 1.00 33.99 77 ILE B C 1
ATOM 1534 O O . ILE B 1 77 ? -11.699 43.103 44.294 1.00 31.83 77 ILE B O 1
ATOM 1539 N N . TYR B 1 78 ? -12.108 44.161 42.342 1.00 33.82 78 TYR B N 1
ATOM 1540 C CA . TYR B 1 78 ? -10.715 44.137 41.872 1.00 29.93 78 TYR B CA 1
ATOM 1541 C C . TYR B 1 78 ? -10.193 45.554 41.675 1.00 27.83 78 TYR B C 1
ATOM 1542 O O . TYR B 1 78 ? -10.815 46.370 41.001 1.00 24.68 78 TYR B O 1
ATOM 1551 N N . GLY B 1 79 ? -9.016 45.824 42.213 1.00 28.37 79 GLY B N 1
ATOM 1552 C CA . GLY B 1 79 ? -8.430 47.140 42.079 1.00 26.17 79 GLY B CA 1
ATOM 1553 C C . GLY B 1 79 ? -7.076 46.969 41.434 1.00 28.23 79 GLY B C 1
ATOM 1554 O O . GLY B 1 79 ? -6.396 45.963 41.652 1.00 25.78 79 GLY B O 1
ATOM 1555 N N . ARG B 1 80 ? -6.677 47.947 40.635 1.00 25.93 80 ARG B N 1
ATOM 1556 C CA . ARG B 1 80 ? -5.410 47.864 39.946 1.00 25.79 80 ARG B CA 1
ATOM 1557 C C . ARG B 1 80 ? -4.658 49.168 39.974 1.00 25.69 80 ARG B C 1
ATOM 1558 O O . ARG B 1 80 ? -5.246 50.234 39.963 1.00 24.91 80 ARG B O 1
ATOM 1566 N N . HIS B 1 81 ? -3.348 49.068 40.092 1.00 27.15 81 HIS B N 1
ATOM 1567 C CA . HIS B 1 81 ? -2.488 50.229 40.054 1.00 28.18 81 HIS B CA 1
ATOM 1568 C C . HIS B 1 81 ? -1.232 49.790 39.298 1.00 29.18 81 HIS B C 1
ATOM 1569 O O . HIS B 1 81 ? -0.218 49.428 39.899 1.00 28.32 81 HIS B O 1
ATOM 1576 N N . ASP B 1 82 ? -1.356 49.762 37.970 1.00 30.68 82 ASP B N 1
ATOM 1577 C CA . ASP B 1 82 ? -0.305 49.350 37.051 1.00 25.27 82 ASP B CA 1
ATOM 1578 C C . ASP B 1 82 ? -0.076 47.841 37.159 1.00 25.33 82 ASP B C 1
ATOM 1579 O O . ASP B 1 82 ? -0.975 47.069 36.816 1.00 28.60 82 ASP B O 1
ATOM 1584 N N . ALA B 1 83 ? 1.074 47.403 37.660 1.00 24.55 83 ALA B N 1
ATOM 1585 C CA . ALA B 1 83 ? 1.324 45.968 37.759 1.00 22.58 83 ALA B CA 1
ATOM 1586 C C . ALA B 1 83 ? 0.919 45.370 39.099 1.00 24.28 83 ALA B C 1
ATOM 1587 O O . ALA B 1 83 ? 0.944 44.154 39.268 1.00 29.67 83 ALA B O 1
ATOM 1589 N N . GLU B 1 84 ? 0.580 46.212 40.066 1.00 21.82 84 GLU B N 1
ATOM 1590 C CA . GLU B 1 84 ? 0.163 45.687 41.352 1.00 26.34 84 GLU B CA 1
ATOM 1591 C C . GLU B 1 84 ? -1.354 45.831 41.501 1.00 27.33 84 GLU B C 1
ATOM 1592 O O . GLU B 1 84 ? -1.984 46.582 40.756 1.00 25.68 84 GLU B O 1
ATOM 1598 N N . GLY B 1 85 ? -1.952 45.075 42.416 1.00 27.39 85 GLY B N 1
ATOM 1599 C CA . GLY B 1 85 ? -3.387 45.168 42.591 1.00 24.56 85 GLY B CA 1
ATOM 1600 C C . GLY B 1 85 ? -3.906 44.615 43.899 1.00 25.74 85 GLY B C 1
ATOM 1601 O O . GLY B 1 85 ? -3.149 44.073 44.719 1.00 24.48 85 GLY B O 1
ATOM 1602 N N . VAL B 1 86 ? -5.217 44.741 44.070 1.00 23.85 86 VAL B N 1
ATOM 1603 C CA . VAL B 1 86 ? -5.928 44.289 45.255 1.00 25.69 86 VAL B CA 1
ATOM 1604 C C . VAL B 1 86 ? -7.168 43.488 44.839 1.00 25.96 86 VAL B C 1
ATOM 1605 O O . VAL B 1 86 ? -7.938 43.925 43.980 1.00 28.72 86 VAL B O 1
ATOM 1609 N N . VAL B 1 87 ? -7.332 42.301 45.420 1.00 25.04 87 VAL B N 1
ATOM 1610 C CA . VAL B 1 87 ? -8.486 41.451 45.158 1.00 24.82 87 VAL B CA 1
ATOM 1611 C C . VAL B 1 87 ? -9.285 41.347 46.465 1.00 26.10 87 VAL B C 1
ATOM 1612 O O . VAL B 1 87 ? -8.733 41.066 47.547 1.00 20.39 87 VAL B O 1
ATOM 1616 N N . CYS B 1 88 ? -10.572 41.639 46.363 1.00 24.05 88 CYS B N 1
ATOM 1617 C CA . CYS B 1 88 ? -11.466 41.600 47.499 1.00 22.90 88 CYS B CA 1
ATOM 1618 C C . CYS B 1 88 ? -12.631 40.698 47.145 1.00 25.16 88 CYS B C 1
ATOM 1619 O O . CYS B 1 88 ? -13.298 40.914 46.136 1.00 22.39 88 CYS B O 1
ATOM 1622 N N . VAL B 1 89 ? -12.851 39.666 47.949 1.00 24.01 89 VAL B N 1
ATOM 1623 C CA . VAL B 1 89 ? -13.936 38.738 47.687 1.00 27.18 89 VAL B CA 1
ATOM 1624 C C . VAL B 1 89 ? -14.750 38.611 48.960 1.00 28.03 89 VAL B C 1
ATOM 1625 O O . VAL B 1 89 ? -14.192 38.648 50.059 1.00 29.24 89 VAL B O 1
ATOM 1629 N N . ARG B 1 90 ? -16.061 38.463 48.811 1.00 28.83 90 ARG B N 1
ATOM 1630 C CA . ARG B 1 90 ? -16.945 38.306 49.950 1.00 30.16 90 ARG B CA 1
ATOM 1631 C C . ARG B 1 90 ? -17.604 36.921 49.953 1.00 29.38 90 ARG B C 1
ATOM 1632 O O . ARG B 1 90 ? -18.139 36.472 48.943 1.00 27.95 90 ARG B O 1
ATOM 1640 N N . THR B 1 91 ? -17.498 36.223 51.077 1.00 30.42 91 THR B N 1
ATOM 1641 C CA . THR B 1 91 ? -18.096 34.901 51.235 1.00 29.52 91 THR B CA 1
ATOM 1642 C C . THR B 1 91 ? -19.364 35.079 52.089 1.00 31.81 91 THR B C 1
ATOM 1643 O O . THR B 1 91 ? -19.838 36.206 52.245 1.00 32.74 91 THR B O 1
ATOM 1647 N N . LYS B 1 92 ? -19.901 33.993 52.648 1.00 32.99 92 LYS B N 1
ATOM 1648 C CA . LYS B 1 92 ? -21.106 34.067 53.481 1.00 31.52 92 LYS B CA 1
ATOM 1649 C C . LYS B 1 92 ? -20.856 34.865 54.769 1.00 32.16 92 LYS B C 1
ATOM 1650 O O . LYS B 1 92 ? -21.696 35.670 55.186 1.00 33.24 92 LYS B O 1
ATOM 1656 N N . GLN B 1 93 ? -19.678 34.690 55.360 1.00 29.63 93 GLN B N 1
ATOM 1657 C CA . GLN B 1 93 ? -19.362 35.353 56.612 1.00 29.55 93 GLN B CA 1
ATOM 1658 C C . GLN B 1 93 ? -18.111 36.205 56.599 1.00 30.99 93 GLN B C 1
ATOM 1659 O O . GLN B 1 93 ? -17.772 36.805 57.629 1.00 36.71 93 GLN B O 1
ATOM 1665 N N . THR B 1 94 ? -17.384 36.254 55.490 1.00 30.62 94 THR B N 1
ATOM 1666 C CA . THR B 1 94 ? -16.147 37.038 55.499 1.00 26.68 94 THR B CA 1
ATOM 1667 C C . THR B 1 94 ? -15.902 37.899 54.269 1.00 23.08 94 THR B C 1
ATOM 1668 O O . THR B 1 94 ? -16.630 37.843 53.283 1.00 20.69 94 THR B O 1
ATOM 1672 N N . VAL B 1 95 ? -14.880 38.733 54.373 1.00 24.37 95 VAL B N 1
ATOM 1673 C CA . VAL B 1 95 ? -14.438 39.563 53.271 1.00 26.82 95 VAL B CA 1
ATOM 1674 C C . VAL B 1 95 ? -12.942 39.292 53.228 1.00 24.86 95 VAL B C 1
ATOM 1675 O O . VAL B 1 95 ? -12.234 39.495 54.222 1.00 25.99 95 VAL B O 1
ATOM 1679 N N . ILE B 1 96 ? -12.491 38.698 52.133 1.00 23.05 96 ILE B N 1
ATOM 1680 C CA . ILE B 1 96 ? -11.081 38.382 51.976 1.00 23.59 96 ILE B CA 1
ATOM 1681 C C . ILE B 1 96 ? -10.442 39.517 51.193 1.00 23.89 96 ILE B C 1
ATOM 1682 O O . ILE B 1 96 ? -10.967 39.923 50.160 1.00 26.02 96 ILE B O 1
ATOM 1687 N N . ILE B 1 97 ? -9.337 40.054 51.689 1.00 24.23 97 ILE B N 1
ATOM 1688 C CA . ILE B 1 97 ? -8.654 41.130 50.983 1.00 26.10 97 ILE B CA 1
ATOM 1689 C C . ILE B 1 97 ? -7.205 40.753 50.738 1.00 26.43 97 ILE B C 1
ATOM 1690 O O . ILE B 1 97 ? -6.435 40.571 51.680 1.00 26.06 97 ILE B O 1
ATOM 1695 N N . ALA B 1 98 ? -6.831 40.654 49.470 1.00 24.22 98 ALA B N 1
ATOM 1696 C CA . ALA B 1 98 ? -5.472 40.280 49.126 1.00 24.02 98 ALA B CA 1
ATOM 1697 C C . ALA B 1 98 ? -4.787 41.278 48.212 1.00 25.37 98 ALA B C 1
ATOM 1698 O O . ALA B 1 98 ? -5.433 41.942 47.402 1.00 27.21 98 ALA B O 1
ATOM 1700 N N . HIS B 1 99 ? -3.472 41.391 48.358 1.00 25.72 99 HIS B N 1
ATOM 1701 C CA . HIS B 1 99 ? -2.683 42.299 47.545 1.00 23.32 99 HIS B CA 1
ATOM 1702 C C . HIS B 1 99 ? -1.609 41.498 46.836 1.00 24.97 99 HIS B C 1
ATOM 1703 O O . HIS B 1 99 ? -0.972 40.635 47.448 1.00 25.76 99 HIS B O 1
ATOM 1710 N N . TYR B 1 100 ? -1.421 41.758 45.546 1.00 25.00 100 TYR B N 1
ATOM 1711 C CA . TYR B 1 100 ? -0.375 41.076 44.789 1.00 24.93 100 TYR B CA 1
ATOM 1712 C C . TYR B 1 100 ? 0.615 42.119 44.264 1.00 29.58 100 TYR B C 1
ATOM 1713 O O . TYR B 1 100 ? 0.214 43.213 43.832 1.00 31.95 100 TYR B O 1
ATOM 1722 N N . PRO B 1 101 ? 1.925 41.838 44.401 1.00 29.98 101 PRO B N 1
ATOM 1723 C CA . PRO B 1 101 ? 3.009 42.720 43.965 1.00 28.10 101 PRO B CA 1
ATOM 1724 C C . PRO B 1 101 ? 3.143 42.767 42.439 1.00 27.17 101 PRO B C 1
ATOM 1725 O O . PRO B 1 101 ? 2.611 41.910 41.753 1.00 20.50 101 PRO B O 1
ATOM 1729 N N . PRO B 1 102 ? 3.880 43.764 41.900 1.00 31.64 102 PRO B N 1
ATOM 1730 C CA . PRO B 1 102 ? 4.087 43.932 40.453 1.00 34.11 102 PRO B CA 1
ATOM 1731 C C . PRO B 1 102 ? 4.820 42.788 39.760 1.00 37.17 102 PRO B C 1
ATOM 1732 O O . PRO B 1 102 ? 4.876 42.722 38.525 1.00 41.05 102 PRO B O 1
ATOM 1736 N N . THR B 1 103 ? 5.372 41.884 40.561 1.00 35.53 103 THR B N 1
ATOM 1737 C CA . THR B 1 103 ? 6.100 40.736 40.044 1.00 35.12 103 THR B CA 1
ATOM 1738 C C . THR B 1 103 ? 5.210 39.515 39.788 1.00 33.57 103 THR B C 1
ATOM 1739 O O . THR B 1 103 ? 5.657 38.512 39.236 1.00 38.87 103 THR B O 1
ATOM 1743 N N . VAL B 1 104 ? 3.935 39.630 40.138 1.00 32.15 104 VAL B N 1
ATOM 1744 C CA . VAL B 1 104 ? 2.969 38.547 39.980 1.00 29.34 104 VAL B CA 1
ATOM 1745 C C . VAL B 1 104 ? 1.894 38.978 39.012 1.00 32.76 104 VAL B C 1
ATOM 1746 O O . VAL B 1 104 ? 1.370 40.078 39.121 1.00 35.85 104 VAL B O 1
ATOM 1750 N N . GLN B 1 105 ? 1.530 38.110 38.080 1.00 32.93 105 GLN B N 1
ATOM 1751 C CA . GLN B 1 105 ? 0.483 38.473 37.142 1.00 34.49 105 GLN B CA 1
ATOM 1752 C C . GLN B 1 105 ? -0.885 38.450 37.803 1.00 29.44 105 GLN B C 1
ATOM 1753 O O . GLN B 1 105 ? -1.255 37.474 38.459 1.00 30.10 105 GLN B O 1
ATOM 1759 N N . ALA B 1 106 ? -1.646 39.514 37.578 1.00 28.76 106 ALA B N 1
ATOM 1760 C CA . ALA B 1 106 ? -2.981 39.678 38.137 1.00 29.55 106 ALA B CA 1
ATOM 1761 C C . ALA B 1 106 ? -3.842 38.428 38.072 1.00 29.51 106 AL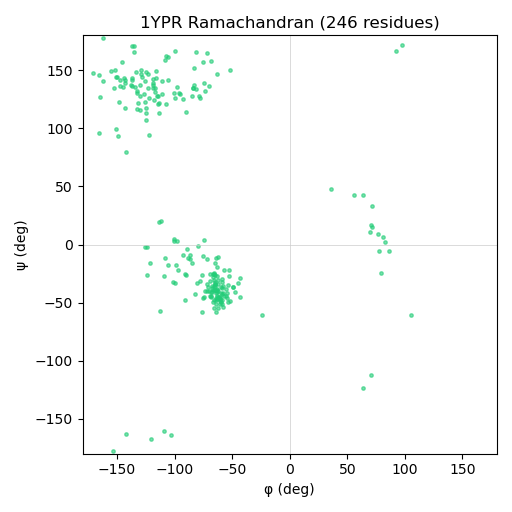A B C 1
ATOM 1762 O O . ALA B 1 106 ? -4.493 38.072 39.058 1.00 30.09 106 ALA B O 1
ATOM 1764 N N . GLY B 1 107 ? -3.841 37.767 36.918 1.00 29.44 107 GLY B N 1
ATOM 1765 C CA . GLY B 1 107 ? -4.642 36.562 36.733 1.00 31.52 107 GLY B CA 1
ATOM 1766 C C . GLY B 1 107 ? -4.376 35.407 37.693 1.00 33.69 107 GLY B C 1
ATOM 1767 O O . GLY B 1 107 ? -5.299 34.693 38.078 1.00 33.38 107 GLY B O 1
ATOM 1768 N N . GLU B 1 108 ? -3.120 35.216 38.082 1.00 36.04 108 GLU B N 1
ATOM 1769 C CA . GLU B 1 108 ? -2.752 34.144 39.002 1.00 38.98 108 GLU B CA 1
ATOM 1770 C C . GLU B 1 108 ? -3.172 34.483 40.431 1.00 37.05 108 GLU B C 1
ATOM 1771 O O . GLU B 1 108 ? -3.741 33.634 41.121 1.00 39.04 108 GLU B O 1
ATOM 1777 N N . ALA B 1 109 ? -2.914 35.722 40.862 1.00 32.35 109 ALA B N 1
ATOM 1778 C CA . ALA B 1 109 ? -3.292 36.179 42.206 1.00 29.43 109 ALA B CA 1
ATOM 1779 C C . ALA B 1 109 ? -4.813 36.089 42.369 1.00 28.46 109 ALA B C 1
ATOM 1780 O O . ALA B 1 109 ? -5.320 35.556 43.362 1.00 25.88 109 ALA B O 1
ATOM 1782 N N . THR B 1 110 ? -5.532 36.579 41.366 1.00 27.75 110 THR B N 1
ATOM 1783 C CA . THR B 1 110 ? -6.989 36.552 41.365 1.00 26.57 110 THR B CA 1
ATOM 1784 C C . THR B 1 110 ? -7.536 35.131 41.441 1.00 25.59 110 THR B C 1
ATOM 1785 O O . THR B 1 110 ? -8.444 34.867 42.229 1.00 30.04 110 THR B O 1
ATOM 1789 N N . LYS B 1 111 ? -6.981 34.212 40.654 1.00 22.73 111 LYS B N 1
ATOM 1790 C CA . LYS B 1 111 ? -7.469 32.841 40.662 1.00 28.22 111 LYS B CA 1
ATOM 1791 C C . LYS B 1 111 ? -7.365 32.209 42.047 1.00 28.92 111 LYS B C 1
ATOM 1792 O O . LYS B 1 111 ? -8.296 31.567 42.520 1.00 29.10 111 LYS B O 1
ATOM 1798 N N . ILE B 1 112 ? -6.238 32.451 42.706 1.00 32.91 112 ILE B N 1
ATOM 1799 C CA . ILE B 1 112 ? -5.938 31.919 44.034 1.00 32.99 112 ILE B CA 1
ATOM 1800 C C . ILE B 1 112 ? -6.868 32.430 45.146 1.00 31.05 112 ILE B C 1
ATOM 1801 O O . ILE B 1 112 ? -7.262 31.671 46.046 1.00 25.27 112 ILE B O 1
ATOM 1806 N N . VAL B 1 113 ? -7.212 33.711 45.076 1.00 25.96 113 VAL B N 1
ATOM 1807 C CA . VAL B 1 113 ? -8.109 34.309 46.045 1.00 23.28 113 VAL B CA 1
ATOM 1808 C C . VAL B 1 113 ? -9.553 33.826 45.797 1.00 25.41 113 VAL B C 1
ATOM 1809 O O . VAL B 1 113 ? -10.266 33.497 46.747 1.00 23.42 113 VAL B O 1
ATOM 1813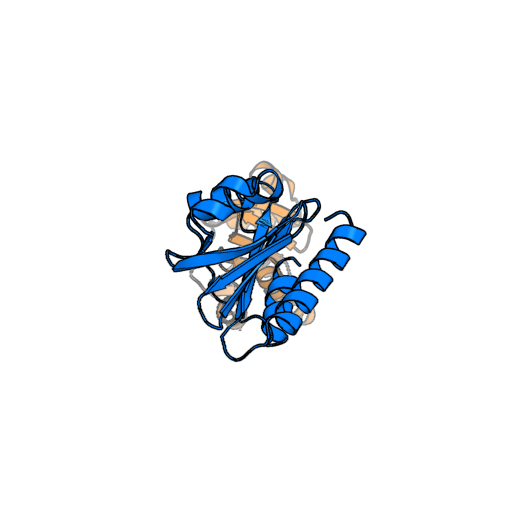 N N . GLU B 1 114 ? -9.966 33.717 44.532 1.00 23.46 114 GLU B N 1
ATOM 1814 C CA . GLU B 1 114 ? -11.319 33.250 44.223 1.00 23.85 114 GLU B CA 1
ATOM 1815 C C . GLU B 1 114 ? -11.508 31.792 44.638 1.00 23.07 114 GLU B C 1
ATOM 1816 O O . GLU B 1 114 ? -12.604 31.390 45.030 1.00 23.28 114 GLU B O 1
ATOM 1822 N N . GLN B 1 115 ? -10.423 31.027 44.584 1.00 22.93 115 GLN B N 1
ATOM 1823 C CA . GLN B 1 115 ? -10.412 29.614 44.953 1.00 25.45 115 GLN B CA 1
ATOM 1824 C C . GLN B 1 115 ? -10.630 29.473 46.465 1.00 25.78 115 GLN B C 1
ATOM 1825 O O . GLN B 1 115 ? -11.371 28.601 46.914 1.00 31.23 115 GLN B O 1
ATOM 1831 N N . LEU B 1 116 ? -10.006 30.348 47.249 1.00 26.58 116 LEU B N 1
ATOM 1832 C CA . LEU B 1 116 ? -10.176 30.333 48.707 1.00 21.86 116 LEU B CA 1
ATOM 1833 C C . LEU B 1 116 ? -11.661 30.563 49.007 1.00 23.53 116 LEU B C 1
ATOM 1834 O O . LEU B 1 116 ? -12.277 29.829 49.786 1.00 22.35 116 LEU B O 1
ATOM 1839 N N . ALA B 1 117 ? -12.205 31.621 48.407 1.00 22.06 117 ALA B N 1
ATOM 1840 C CA . ALA B 1 117 ? -13.608 31.992 48.562 1.00 22.32 117 ALA B CA 1
ATOM 1841 C C . ALA B 1 117 ? -14.545 30.843 48.204 1.00 23.82 117 ALA B C 1
ATOM 1842 O O . ALA B 1 117 ? -15.525 30.612 48.902 1.00 27.83 117 ALA B O 1
ATOM 1844 N N . ASP B 1 118 ? -14.250 30.118 47.128 1.00 22.04 118 ASP B N 1
ATOM 1845 C CA . ASP B 1 118 ? -15.102 29.008 46.740 1.00 23.32 118 ASP B CA 1
ATOM 1846 C C . ASP B 1 118 ? -15.087 27.965 47.821 1.00 24.23 118 ASP B C 1
ATOM 1847 O O . ASP B 1 118 ? -16.134 27.462 48.220 1.00 27.17 118 ASP B O 1
ATOM 1852 N N . TYR B 1 119 ? -13.893 27.644 48.296 1.00 23.55 119 TYR B N 1
ATOM 1853 C CA . TYR B 1 119 ? -13.749 26.651 49.336 1.00 22.54 119 TYR B CA 1
ATOM 1854 C C . TYR B 1 119 ? -14.542 27.046 50.595 1.00 22.67 119 TYR B C 1
ATOM 1855 O O . TYR B 1 119 ? -15.369 26.266 51.093 1.00 18.31 119 TYR B O 1
ATOM 1864 N N . LEU B 1 120 ? -14.288 28.253 51.100 1.00 19.29 120 LEU B N 1
ATOM 1865 C CA . LEU B 1 120 ? -14.973 28.754 52.289 1.00 21.28 120 LEU B CA 1
ATOM 1866 C C . LEU B 1 120 ? -16.495 28.726 52.150 1.00 24.26 120 LEU B C 1
ATOM 1867 O O . LEU B 1 120 ? -17.200 28.295 53.072 1.00 25.37 120 LEU B O 1
ATOM 1872 N N . ILE B 1 121 ? -16.999 29.156 50.993 1.00 25.97 121 ILE B N 1
ATOM 1873 C CA . ILE B 1 121 ? -18.439 29.161 50.743 1.00 25.82 121 ILE B CA 1
ATOM 1874 C C . ILE B 1 121 ? -18.970 27.729 50.762 1.00 26.45 121 ILE B C 1
ATOM 1875 O O . ILE B 1 121 ? -20.019 27.466 51.335 1.00 27.56 121 ILE B O 1
ATOM 1880 N N . GLY B 1 122 ? -18.209 26.792 50.206 1.00 24.15 122 GLY B N 1
ATOM 1881 C CA . GLY B 1 122 ? -18.651 25.412 50.190 1.00 25.83 122 GLY B CA 1
ATOM 1882 C C . GLY B 1 122 ? -18.794 24.837 51.588 1.00 26.71 122 GLY B C 1
ATOM 1883 O O . GLY B 1 122 ? -19.524 23.867 51.824 1.00 27.94 122 GLY B O 1
ATOM 1884 N N . VAL B 1 123 ? -18.144 25.490 52.536 1.00 27.47 123 VAL B N 1
ATOM 1885 C CA . VAL B 1 123 ? -18.155 25.036 53.903 1.00 25.34 123 VAL B CA 1
ATOM 1886 C C . VAL B 1 123 ? -18.926 26.003 54.817 1.00 28.16 123 VAL B C 1
ATOM 1887 O O . VAL B 1 123 ? -18.766 25.999 56.039 1.00 28.90 123 VAL B O 1
ATOM 1891 N N . GLN B 1 124 ? -19.784 26.814 54.195 1.00 28.05 124 GLN B N 1
ATOM 1892 C CA . GLN B 1 124 ? -20.653 27.778 54.878 1.00 28.59 124 GLN B CA 1
ATOM 1893 C C . GLN B 1 124 ? -19.997 29.009 55.498 1.00 27.11 124 GLN B C 1
ATOM 1894 O O . GLN B 1 124 ? -20.608 29.700 56.326 1.00 29.12 124 GLN B O 1
ATOM 1900 N N . TYR B 1 125 ? -18.753 29.275 55.124 1.00 24.34 125 TYR B N 1
ATOM 1901 C CA . TYR B 1 125 ? -18.062 30.449 55.627 1.00 20.50 125 TYR B CA 1
ATOM 1902 C C . TYR B 1 125 ? -18.146 31.569 54.593 1.00 20.74 125 TYR B C 1
ATOM 1903 O O . TYR B 1 125 ? -17.647 32.680 54.873 1.00 20.20 125 TYR B O 1
#

Radius of gyration: 32.98 Å; Cα contacts (8 Å, |Δi|>4): 518; chains: 2; bounding box: 66×36×76 Å

CATH classification: 3.30.450.30

B-factor: mean 34.18, std 14.27, range [4.13, 83.21]

Solvent-accessible surface area: 12488 Å² total; per-residue (Å²): 104,58,81,41,53,0,67,100,7,57,64,61,46,71,2,56,57,0,2,0,14,12,105,76,13,117,42,91,87,4,48,8,42,54,9,63,19,108,101,95,16,9,35,93,1,29,132,2,6,112,95,41,51,36,7,126,91,87,8,0,70,4,97,62,68,113,0,91,32,95,118,33,52,104,67,1,0,30,1,108,57,128,59,31,0,0,1,0,0,24,6,113,78,0,0,0,0,0,20,13,27,80,127,16,138,49,52,77,0,29,149,48,0,26,107,20,0,82,120,1,49,69,67,119,88,121,78,80,51,40,0,64,99,7,56,68,67,48,64,1,53,61,0,1,1,18,19,96,68,14,115,42,77,117,5,53,7,40,57,6,79,16,104,107,92,22,8,25,88,1,13,125,1,5,108,98,36,51,30,6,116,99,94,12,0,66,3,79,60,76,117,2,121,29,94,113,25,54,100,71,0,0,30,2,113,71,109,54,34,0,1,2,0,0,23,1,102,105,8,0,0,1,1,23,10,23,86,126,19,137,48,55,84,0,25,136,28,0,30,99,19,0,81,127,2,50,64,72,132,83

Foldseek 3Di:
DVAVLQVVLVVVVQFQWKWKAWLCNPGTPYIGNPFDADSVLSNLVSCCLVPVPVCQVQARATPNDGWHWDDHYNFWTKTHDVQKIWIWGHAQTIIMITIGDNVHDPVVSRVSVVVVRVVVRVVRD/DCQVLQVVLVVVVQFQWKWKAWLQNPGTDYIGNPFDADSVLSNVVSVQLVPVVVCQVQARAGPHDGFHWPDHYNAWTWTHDPQKIWIWGDAQTIIMITIGDSVHHPVVSNVSVVVSRVVCNVVVD

Nearest PDB structures (foldseek):
  1ypr-assembly2_B  TM=9.989E-01  e=7.232E-24  Saccharomyces cerevisiae
  3dav-assembly2_B  TM=9.517E-01  e=5.285E-16  Schizosaccharomyces pombe
  1f2k-assembly2_B  TM=9.538E-01  e=9.975E-15  Acanthamoeba castellanii
  1prq-assembly1_A  TM=9.549E-01  e=1.059E-14  Acanthamoeba castellanii
  1acf-assembly1_A  TM=9.535E-01  e=2.935E-14  Acanthamoeba castellanii